Protein AF-A0A0D0NAN2-F1 (afdb_monomer_lite)

Sequence (217 aa):
MSNTPVKPESLSEYLAHLPMTDEQRAELAGCKSFSELHERLSSSTFDAPEEAAQASVGRRLTLSTAEELADAEMLGLDASGRVCLKATPPIRRTKVVPEPWRTNILVRGWRRLTGRTNPPKPPKDERVLPHARWRTVGSIRRYILLILMLGQTIVAGWYMKGIMPYQGWSLVDLDEVLHQPLSQTATQVLPYALQTSILILFGILFCWVSAGFWTAL

pLDDT: mean 80.72, std 9.26, range [39.56, 92.88]

Foldseek 3Di:
DDCPDDDDPDPLSVLVPQPADPVVSVVLVPDPDQQRSLCVLLVHHDPDSVVSVQSNVQSSCCRPCVVVCVVVVQWDADPVRDTDGPPDDDDDDDDPDDDPDDPDPVVVVVCVVVVVDDPDDPPDDPPDDDDDPVVVVVVVVVVVLLCVLLVVLVVVLVVVLVPDPDRDPPPVDPVVLVVDDPVVNCVVCVVVVVVVVVSVVSSVVSSVVSVVVVVVD

Structure (mmCIF, N/CA/C/O backbone):
data_AF-A0A0D0NAN2-F1
#
_entry.id   AF-A0A0D0NAN2-F1
#
loop_
_atom_site.group_PDB
_atom_site.id
_atom_site.type_symbol
_atom_site.label_atom_id
_atom_site.label_alt_id
_atom_site.label_comp_id
_atom_site.label_asym_id
_atom_site.label_entity_id
_atom_site.label_seq_id
_atom_site.pdbx_PDB_ins_code
_atom_site.Cartn_x
_atom_site.Cartn_y
_atom_site.Cartn_z
_atom_site.occupancy
_atom_site.B_iso_or_equiv
_atom_site.auth_seq_id
_atom_site.auth_comp_id
_atom_site.auth_asym_id
_atom_site.auth_atom_id
_atom_site.pdbx_PDB_model_num
ATOM 1 N N . MET A 1 1 ? -36.332 -8.987 11.495 1.00 39.56 1 MET A N 1
ATOM 2 C CA . MET A 1 1 ? -37.377 -8.667 12.486 1.00 39.56 1 MET A CA 1
ATOM 3 C C . MET A 1 1 ? -36.657 -8.160 13.722 1.00 39.56 1 MET A C 1
ATOM 5 O O . MET A 1 1 ? -35.931 -8.935 14.330 1.00 39.56 1 MET A O 1
ATOM 9 N N . SER A 1 2 ? -36.724 -6.859 14.010 1.00 42.09 2 SER A N 1
ATOM 10 C CA . SER A 1 2 ? -36.146 -6.309 15.241 1.00 42.09 2 SER A CA 1
ATOM 11 C C . SER A 1 2 ? -37.056 -6.695 16.401 1.00 42.09 2 SER A C 1
ATOM 13 O O . SER A 1 2 ? -38.116 -6.102 16.565 1.00 42.09 2 SER A O 1
ATOM 15 N N . ASN A 1 3 ? -36.666 -7.711 17.171 1.00 50.22 3 ASN A N 1
ATOM 16 C CA . ASN A 1 3 ? -37.242 -7.962 18.489 1.00 50.22 3 ASN A CA 1
ATOM 17 C C . ASN A 1 3 ? -36.726 -6.869 19.424 1.00 50.22 3 ASN A C 1
ATOM 19 O O . ASN A 1 3 ? -35.717 -7.052 20.101 1.00 50.22 3 ASN A O 1
ATOM 23 N N . THR A 1 4 ? -37.370 -5.706 19.418 1.00 55.97 4 THR A N 1
ATOM 24 C CA . THR A 1 4 ? -37.185 -4.753 20.508 1.00 55.97 4 THR A CA 1
ATOM 25 C C . THR A 1 4 ? -37.904 -5.351 21.716 1.00 55.97 4 THR A C 1
ATOM 27 O O . THR A 1 4 ? -39.119 -5.541 21.632 1.00 55.97 4 THR A O 1
ATOM 30 N N . PRO A 1 5 ? -37.204 -5.720 22.801 1.00 62.59 5 PRO A N 1
ATOM 31 C CA . PRO A 1 5 ? -37.879 -6.211 23.993 1.00 62.59 5 PRO A CA 1
ATOM 32 C C . PRO A 1 5 ? -38.831 -5.128 24.514 1.00 62.59 5 PRO A C 1
ATOM 34 O O . PRO A 1 5 ? -38.491 -3.941 24.510 1.00 62.59 5 PRO A O 1
ATOM 37 N N . VAL A 1 6 ? -40.034 -5.540 24.919 1.00 72.38 6 VAL A N 1
ATOM 38 C CA . VAL A 1 6 ? -41.035 -4.651 25.521 1.00 72.38 6 VAL A CA 1
ATOM 39 C C . VAL A 1 6 ? -40.420 -4.038 26.778 1.00 72.38 6 VAL A C 1
ATOM 41 O O . VAL A 1 6 ? -39.877 -4.750 27.623 1.00 72.38 6 VAL A O 1
ATOM 44 N N . LYS A 1 7 ? -40.438 -2.706 26.871 1.00 73.38 7 LYS A N 1
ATOM 45 C CA . LYS A 1 7 ? -39.969 -2.004 28.065 1.00 73.38 7 LYS A CA 1
ATOM 46 C C . LYS A 1 7 ? -41.001 -2.248 29.174 1.00 73.38 7 LYS A C 1
ATOM 48 O O . LYS A 1 7 ? -42.165 -1.952 28.926 1.00 73.38 7 LYS A O 1
ATOM 53 N N . PRO A 1 8 ? -40.605 -2.744 30.357 1.00 74.00 8 PRO A N 1
ATOM 54 C CA . PRO A 1 8 ? -41.545 -2.955 31.451 1.00 74.00 8 PRO A CA 1
ATOM 55 C C . PRO A 1 8 ? -42.158 -1.613 31.855 1.00 74.00 8 PRO A C 1
ATOM 57 O O . PRO A 1 8 ? -41.434 -0.635 32.076 1.00 74.00 8 PRO A O 1
ATOM 60 N N . GLU A 1 9 ? -43.486 -1.561 31.925 1.00 76.81 9 GLU A N 1
ATOM 61 C CA . GLU A 1 9 ? -44.220 -0.341 32.277 1.00 76.81 9 GLU A CA 1
ATOM 62 C C . GLU A 1 9 ? -44.312 -0.164 33.799 1.00 76.81 9 GLU A C 1
ATOM 64 O O . GLU A 1 9 ? -44.477 0.955 34.288 1.00 76.81 9 GLU A O 1
ATOM 69 N N . SER A 1 10 ? -44.139 -1.251 34.563 1.00 87.62 10 SER A N 1
ATOM 70 C CA . SER A 1 10 ? -44.257 -1.265 36.025 1.00 87.62 10 SER A CA 1
ATOM 71 C C . SER A 1 10 ? -43.091 -1.966 36.739 1.00 87.62 10 SER A C 1
ATOM 73 O O . SER A 1 10 ? -42.398 -2.819 36.180 1.00 87.62 10 SER A O 1
ATOM 75 N N . LEU A 1 11 ? -42.874 -1.612 38.014 1.00 88.44 11 LEU A N 1
ATOM 76 C CA . LEU A 1 11 ? -41.844 -2.229 38.865 1.00 88.44 11 LEU A CA 1
ATOM 77 C C . LEU A 1 11 ? -42.123 -3.712 39.137 1.00 88.44 11 LEU A C 1
ATOM 79 O O . LEU A 1 11 ? -41.196 -4.518 39.164 1.00 88.44 11 LEU A O 1
ATOM 83 N N . SER A 1 12 ? -43.394 -4.077 39.315 1.00 86.94 12 SER A N 1
ATOM 84 C CA . SER A 1 12 ? -43.818 -5.460 39.548 1.00 86.94 12 SER A CA 1
ATOM 85 C C . SER A 1 12 ? -43.541 -6.347 38.337 1.00 86.94 12 SER A C 1
ATOM 87 O O . SER A 1 12 ? -43.024 -7.450 38.496 1.00 86.94 12 SER A O 1
ATOM 89 N N . GLU A 1 13 ? -43.822 -5.851 37.131 1.00 89.56 13 GLU A N 1
ATOM 90 C CA . GLU A 1 13 ? -43.500 -6.536 35.878 1.00 89.56 13 GLU A CA 1
ATOM 91 C C . GLU A 1 13 ? -41.988 -6.734 35.728 1.00 89.56 13 GLU A C 1
ATOM 93 O O . GLU A 1 13 ? -41.524 -7.839 35.454 1.00 89.56 13 GLU A O 1
ATOM 98 N N . TYR A 1 14 ? -41.194 -5.695 36.002 1.00 89.50 14 TYR A N 1
ATOM 99 C CA . TYR A 1 14 ? -39.737 -5.803 35.971 1.00 89.50 14 TYR A CA 1
ATOM 100 C C . TYR A 1 14 ? -39.202 -6.853 36.962 1.00 89.50 14 TYR A C 1
ATOM 102 O O . TYR A 1 14 ? -38.374 -7.685 36.590 1.00 89.50 14 TYR A O 1
ATOM 110 N N . LEU A 1 15 ? -39.705 -6.867 38.202 1.00 89.06 15 LEU A N 1
ATOM 111 C CA . LEU A 1 15 ? -39.340 -7.852 39.229 1.00 89.06 15 LEU A CA 1
ATOM 112 C C . LEU A 1 15 ? -39.766 -9.285 38.880 1.00 89.06 15 LEU A C 1
ATOM 114 O O . LEU A 1 15 ? -39.099 -10.235 39.299 1.00 89.06 15 LEU A O 1
ATOM 118 N N . ALA A 1 16 ? -40.846 -9.458 38.115 1.00 87.75 16 ALA A N 1
ATOM 119 C CA . ALA A 1 16 ? -41.290 -10.768 37.645 1.00 87.75 16 ALA A CA 1
ATOM 120 C C . ALA A 1 16 ? -40.319 -11.379 36.619 1.00 87.75 16 ALA A C 1
ATOM 122 O O . ALA A 1 16 ? -40.171 -12.598 36.564 1.00 87.75 16 ALA A O 1
ATOM 123 N N . HIS A 1 17 ? -39.619 -10.546 35.843 1.00 86.88 17 HIS A N 1
ATOM 124 C CA . HIS A 1 17 ? -38.623 -11.002 34.870 1.00 86.88 17 HIS A CA 1
ATOM 125 C C . HIS A 1 17 ? -37.268 -11.368 35.483 1.00 86.88 17 HIS A C 1
ATOM 127 O O . HIS A 1 17 ? -36.450 -12.007 34.820 1.00 86.88 17 HIS A O 1
ATOM 133 N N . LEU A 1 18 ? -37.003 -10.965 36.727 1.00 86.88 18 LEU A N 1
ATOM 134 C CA . LEU A 1 18 ? -35.751 -11.280 37.399 1.00 86.88 18 LEU A CA 1
ATOM 135 C C . LEU A 1 18 ? -35.811 -12.673 38.052 1.00 86.88 18 LEU A C 1
ATOM 137 O O . LEU A 1 18 ? -36.716 -12.945 38.850 1.00 86.88 18 LEU A O 1
ATOM 141 N N . PRO A 1 19 ? -34.825 -13.545 37.773 1.00 85.25 19 PRO A N 1
ATOM 142 C CA . PRO A 1 19 ? -34.746 -14.874 38.363 1.00 85.25 19 PRO A CA 1
ATOM 143 C C . PRO A 1 19 ? -34.208 -14.770 39.798 1.00 85.25 19 PRO A C 1
ATOM 145 O O . PRO A 1 19 ? -33.015 -14.918 40.041 1.00 85.25 19 PRO A O 1
ATOM 148 N N . MET A 1 20 ? -35.091 -14.447 40.741 1.00 85.31 20 MET A N 1
ATOM 149 C CA . MET A 1 20 ? -34.800 -14.316 42.172 1.00 85.31 20 MET A CA 1
ATOM 150 C C . MET A 1 20 ? -35.831 -15.078 43.012 1.00 85.31 20 MET A C 1
ATOM 152 O O . MET A 1 20 ? -36.935 -15.363 42.542 1.00 85.31 20 MET A O 1
ATOM 156 N N . THR A 1 21 ? -35.474 -15.398 44.256 1.00 87.44 21 THR A N 1
ATOM 157 C CA . THR A 1 21 ? -36.379 -16.046 45.219 1.00 87.44 21 THR A CA 1
ATOM 158 C C . THR A 1 21 ? -37.552 -15.134 45.582 1.00 87.44 21 THR A C 1
ATOM 160 O O . THR A 1 21 ? -37.400 -13.910 45.591 1.00 87.44 21 THR A O 1
ATOM 163 N N . ASP A 1 22 ? -38.693 -15.716 45.951 1.00 86.31 22 ASP A N 1
ATOM 164 C CA . ASP A 1 22 ? -39.904 -14.956 46.294 1.00 86.31 22 ASP A CA 1
ATOM 165 C C . ASP A 1 22 ? -39.703 -14.000 47.482 1.00 86.31 22 ASP A C 1
ATOM 167 O O . ASP A 1 22 ? -40.256 -12.902 47.481 1.00 86.31 22 ASP A O 1
ATOM 171 N N . GLU A 1 23 ? -38.847 -14.362 48.442 1.00 86.44 23 GLU A N 1
ATOM 172 C CA . GLU A 1 23 ? -38.482 -13.520 49.592 1.00 86.44 23 GLU A CA 1
ATOM 173 C C . GLU A 1 23 ? -37.770 -12.232 49.152 1.00 86.44 23 GLU A C 1
ATOM 175 O O . GLU A 1 23 ? -38.236 -11.129 49.432 1.00 86.44 23 GLU A O 1
ATOM 180 N N . GLN A 1 24 ? -36.698 -12.361 48.363 1.00 86.31 24 GLN A N 1
ATOM 181 C CA . GLN A 1 24 ? -35.978 -11.220 47.780 1.00 86.31 24 GLN A CA 1
ATOM 182 C C . GLN A 1 24 ? -36.889 -10.347 46.910 1.00 86.31 24 GLN A C 1
ATOM 184 O O . GLN A 1 24 ? -36.770 -9.120 46.898 1.00 86.31 24 GLN A O 1
ATOM 189 N N . ARG A 1 25 ? -37.829 -10.968 46.185 1.00 89.31 25 ARG A N 1
ATOM 190 C CA . ARG A 1 25 ? -38.804 -10.229 45.381 1.00 89.31 25 ARG A CA 1
ATOM 191 C C . ARG A 1 25 ? -39.746 -9.412 46.265 1.00 89.31 25 ARG A C 1
ATOM 193 O O . ARG A 1 25 ? -40.028 -8.265 45.928 1.00 89.31 25 ARG A O 1
ATOM 200 N N . ALA A 1 26 ? -40.203 -9.965 47.388 1.00 87.44 26 ALA A N 1
ATOM 201 C CA . ALA A 1 26 ? -41.059 -9.264 48.342 1.00 87.44 26 ALA A CA 1
ATOM 202 C C . ALA A 1 26 ? -40.342 -8.073 49.002 1.00 87.44 26 ALA A C 1
ATOM 204 O O . ALA A 1 26 ? -40.939 -7.008 49.151 1.00 87.44 26 ALA A O 1
ATOM 205 N N . GLU A 1 27 ? -39.052 -8.209 49.324 1.00 87.44 27 GLU A N 1
ATOM 206 C CA . GLU A 1 27 ? -38.238 -7.110 49.866 1.00 87.44 27 GLU A CA 1
ATOM 207 C C . GLU A 1 27 ? -38.097 -5.938 48.883 1.00 87.44 27 GLU A C 1
ATOM 209 O O . GLU A 1 27 ? -38.177 -4.768 49.273 1.00 87.44 27 GLU A O 1
ATOM 214 N N . LEU A 1 28 ? -37.905 -6.244 47.596 1.00 88.25 28 LEU A N 1
ATOM 215 C CA . LEU A 1 28 ? -37.748 -5.247 46.533 1.00 88.25 28 LEU A CA 1
ATOM 216 C C . LEU A 1 28 ? -39.086 -4.686 46.030 1.00 88.25 28 LEU A C 1
ATOM 218 O O . LEU A 1 28 ? -39.113 -3.594 45.463 1.00 88.25 28 LEU A O 1
ATOM 222 N N . ALA A 1 29 ? -40.203 -5.378 46.270 1.00 86.88 29 ALA A N 1
ATOM 223 C CA . ALA A 1 29 ? -41.541 -4.907 45.906 1.00 86.88 29 ALA A CA 1
ATOM 224 C C . ALA A 1 29 ? -41.957 -3.628 46.659 1.00 86.88 29 ALA A C 1
ATOM 226 O O . ALA A 1 29 ? -42.850 -2.915 46.208 1.00 86.88 29 ALA A O 1
ATOM 227 N N . GLY A 1 30 ? -41.303 -3.318 47.785 1.00 85.50 30 GLY A N 1
ATOM 228 C CA . GLY A 1 30 ? -41.528 -2.088 48.549 1.00 85.50 30 GLY A CA 1
ATOM 229 C C . GLY A 1 30 ? -40.880 -0.825 47.963 1.00 85.50 30 GLY A C 1
ATOM 230 O O . GLY A 1 30 ? -41.127 0.265 48.481 1.00 85.50 30 GLY A O 1
ATOM 231 N N . CYS A 1 31 ? -40.049 -0.943 46.922 1.00 88.12 31 CYS A N 1
ATOM 232 C CA . CYS A 1 31 ? -39.404 0.205 46.280 1.00 88.12 31 CYS A CA 1
ATOM 233 C C . CYS A 1 31 ? -40.416 1.043 45.485 1.00 88.12 31 CYS A C 1
ATOM 235 O O . CYS A 1 31 ? -41.283 0.508 44.795 1.00 88.12 31 CYS A O 1
ATOM 237 N N . LYS A 1 32 ? -40.292 2.374 45.553 1.00 87.19 32 LYS A N 1
ATOM 238 C CA . LYS A 1 32 ? -41.234 3.309 44.904 1.00 87.19 32 LYS A CA 1
ATOM 239 C C . LYS A 1 32 ? -40.792 3.735 43.505 1.00 87.19 32 LYS A C 1
ATOM 241 O O . LYS A 1 32 ? -41.615 4.206 42.722 1.00 87.19 32 LYS A O 1
ATOM 246 N N . SER A 1 33 ? -39.506 3.590 43.189 1.00 89.69 33 SER A N 1
ATOM 247 C CA . SER A 1 33 ? -38.919 3.969 41.903 1.00 89.69 33 SER A CA 1
ATOM 248 C C . SER A 1 33 ? -37.918 2.928 41.395 1.00 89.69 33 SER A C 1
ATOM 250 O O . SER A 1 33 ? -37.374 2.126 42.156 1.00 89.69 33 SER A O 1
ATOM 252 N N . PHE A 1 34 ? -37.636 2.970 40.087 1.00 89.44 34 PHE A N 1
ATOM 253 C CA . PHE A 1 34 ? -36.595 2.135 39.478 1.00 89.44 34 PHE A CA 1
ATOM 254 C C . PHE A 1 34 ? -35.199 2.469 40.014 1.00 89.44 34 PHE A C 1
ATOM 256 O O . PHE A 1 34 ? -34.390 1.561 40.174 1.00 89.44 34 PHE A O 1
ATOM 263 N N . SER A 1 35 ? -34.920 3.741 40.320 1.00 90.69 35 SER A N 1
ATOM 264 C CA . SER A 1 35 ? -33.641 4.141 40.915 1.00 90.69 35 SER A CA 1
ATOM 265 C C . SER A 1 35 ? -33.432 3.462 42.267 1.00 90.69 35 SER A C 1
ATOM 267 O O . SER A 1 35 ? -32.429 2.781 42.434 1.00 90.69 35 SER A O 1
ATOM 269 N N . GLU A 1 36 ? -34.419 3.528 43.167 1.00 91.75 36 GLU A N 1
ATOM 270 C CA . GLU A 1 36 ? -34.345 2.914 44.499 1.00 91.75 36 GLU A CA 1
ATOM 271 C C . GLU A 1 36 ? -34.155 1.392 44.404 1.00 91.75 36 GLU A C 1
ATOM 273 O O . GLU A 1 36 ? -33.332 0.809 45.109 1.00 91.75 36 GLU A O 1
ATOM 278 N N . LEU A 1 37 ? -34.880 0.739 43.489 1.00 92.38 37 LEU A N 1
ATOM 279 C CA . LEU A 1 37 ? -34.736 -0.695 43.243 1.00 92.38 37 LEU A CA 1
ATOM 280 C C . LEU A 1 37 ? -33.306 -1.044 42.815 1.00 92.38 37 LEU A C 1
ATOM 282 O O . LEU A 1 37 ? -32.713 -2.003 43.316 1.00 92.38 37 LEU A O 1
ATOM 286 N N . HIS A 1 38 ? -32.748 -0.281 41.876 1.00 92.88 38 HIS A N 1
ATOM 287 C CA . HIS A 1 38 ? -31.406 -0.525 41.368 1.00 92.88 38 HIS A CA 1
ATOM 288 C C . HIS A 1 38 ? -30.324 -0.223 42.408 1.00 92.88 38 HIS A C 1
ATOM 290 O O . HIS A 1 38 ? -29.382 -1.004 42.513 1.00 92.88 38 HIS A O 1
ATOM 296 N N . GLU A 1 39 ? -30.498 0.820 43.219 1.00 92.62 39 GLU A N 1
ATOM 297 C CA . GLU A 1 39 ? -2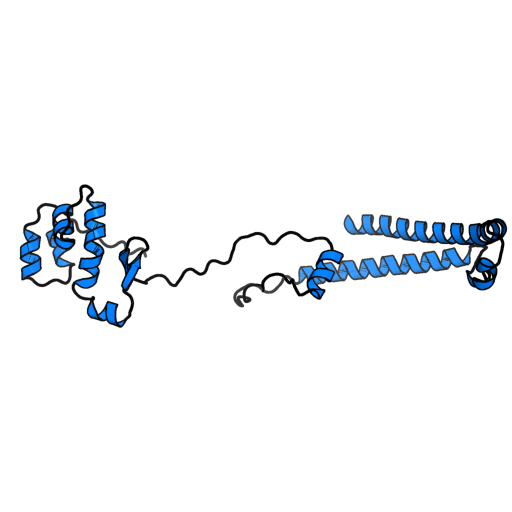9.613 1.144 44.341 1.00 92.62 39 GLU A CA 1
ATOM 298 C C . GLU A 1 39 ? -29.575 0.026 45.382 1.00 92.62 39 GLU A C 1
ATOM 300 O O . GLU A 1 39 ? -28.494 -0.361 45.836 1.00 92.62 39 GLU A O 1
ATOM 305 N N . ARG A 1 40 ? -30.736 -0.560 45.715 1.00 91.38 40 ARG A N 1
ATOM 306 C CA . ARG A 1 40 ? -30.799 -1.725 46.609 1.00 91.38 40 ARG A CA 1
ATOM 307 C C . ARG A 1 40 ? -30.112 -2.944 46.013 1.00 91.38 40 ARG A C 1
ATOM 309 O O . ARG A 1 40 ? -29.366 -3.621 46.717 1.00 91.38 40 ARG A O 1
ATOM 316 N N . LEU A 1 41 ? -30.295 -3.199 44.717 1.00 90.25 41 LEU A N 1
ATOM 317 C CA . LEU A 1 41 ? -29.598 -4.289 44.029 1.00 90.25 41 LEU A CA 1
ATOM 318 C C . LEU A 1 41 ? -28.076 -4.088 43.984 1.00 90.25 41 LEU A C 1
ATOM 320 O O . LEU A 1 41 ? -27.343 -5.070 44.078 1.00 90.25 41 LEU A O 1
ATOM 324 N N . SER A 1 42 ? -27.588 -2.853 43.835 1.00 89.12 42 SER A N 1
ATOM 325 C CA . SER A 1 42 ? -26.151 -2.544 43.868 1.00 89.12 42 SER A CA 1
ATOM 326 C C . SER A 1 42 ? -25.591 -2.323 45.273 1.00 89.12 42 SER A C 1
ATOM 328 O O . SER A 1 42 ? -24.378 -2.208 45.414 1.00 89.12 42 SER A O 1
ATOM 330 N N . SER A 1 43 ? -26.444 -2.245 46.302 1.00 88.06 43 SER A N 1
ATOM 331 C CA . SER A 1 43 ? -26.062 -1.841 47.666 1.00 88.06 43 SER A CA 1
ATOM 332 C C . SER A 1 43 ? -25.281 -0.515 47.690 1.00 88.06 43 SER A C 1
ATOM 334 O O . SER A 1 43 ? -24.308 -0.358 48.422 1.00 88.06 43 SER A O 1
ATOM 336 N N . SER A 1 44 ? -25.652 0.423 46.818 1.00 87.38 44 SER A N 1
ATOM 337 C CA . SER A 1 44 ? -24.965 1.705 46.603 1.00 87.38 44 SER A CA 1
ATOM 338 C C . SER A 1 44 ? -25.969 2.737 46.107 1.00 87.38 44 SER A C 1
ATOM 340 O O . SER A 1 44 ? -26.855 2.385 45.334 1.00 87.38 44 SER A O 1
ATOM 342 N N . THR A 1 45 ? -25.830 3.983 46.551 1.00 89.69 45 THR A N 1
ATOM 343 C CA . THR A 1 45 ? -26.713 5.106 46.198 1.00 89.69 45 THR A CA 1
ATOM 344 C C . THR A 1 45 ? -26.087 5.975 45.114 1.00 89.69 45 THR A C 1
ATOM 346 O O . THR A 1 45 ? -24.875 6.198 45.147 1.00 89.69 45 THR A O 1
ATOM 349 N N . PHE A 1 46 ? -26.896 6.495 44.192 1.00 89.75 46 PHE A N 1
ATOM 350 C CA . PHE A 1 46 ? -26.442 7.303 43.060 1.00 89.75 46 PHE A CA 1
ATOM 351 C C . PHE A 1 46 ? -27.412 8.453 42.781 1.00 89.75 46 PHE A C 1
ATOM 353 O O . PHE A 1 46 ? -28.626 8.272 42.783 1.00 89.75 46 PHE A O 1
ATOM 360 N N . ASP A 1 47 ? -26.880 9.629 42.447 1.00 87.19 47 ASP A N 1
ATOM 361 C CA . ASP A 1 47 ? -27.713 10.790 42.106 1.00 87.19 47 ASP A CA 1
ATOM 362 C C . ASP A 1 47 ? -28.422 10.615 40.750 1.00 87.19 47 ASP A C 1
ATOM 364 O O . ASP A 1 47 ? -29.516 11.141 40.528 1.00 87.19 47 ASP A O 1
ATOM 368 N N . ALA A 1 48 ? -27.810 9.860 39.830 1.00 90.00 48 ALA A N 1
ATOM 369 C CA . ALA A 1 48 ? -28.333 9.618 38.492 1.00 90.00 48 ALA A CA 1
ATOM 370 C C . ALA A 1 48 ? -28.976 8.219 38.364 1.00 90.00 48 ALA A C 1
ATOM 372 O O . ALA A 1 48 ? -28.344 7.206 38.680 1.00 90.00 48 ALA A O 1
ATOM 373 N N . PRO A 1 49 ? -30.197 8.110 37.798 1.00 88.31 49 PRO A N 1
ATOM 374 C CA . PRO A 1 49 ? -30.890 6.826 37.658 1.00 88.31 49 PRO A CA 1
ATOM 375 C C . PRO A 1 49 ? -30.176 5.849 36.710 1.00 88.31 49 PRO A C 1
ATOM 377 O O . PRO A 1 49 ? -30.271 4.635 36.892 1.00 88.31 49 PRO A O 1
ATOM 380 N N . GLU A 1 50 ? -29.449 6.355 35.708 1.00 88.94 50 GLU A N 1
ATOM 381 C CA . GLU A 1 50 ? -28.675 5.519 34.779 1.00 88.94 50 GLU A CA 1
ATOM 382 C C . GLU A 1 50 ? -27.482 4.847 35.468 1.00 88.94 50 GLU A C 1
ATOM 384 O O . GLU A 1 50 ? -27.182 3.682 35.198 1.00 88.94 50 GLU A O 1
ATOM 389 N N . GLU A 1 51 ? -26.835 5.547 36.400 1.00 88.94 51 GLU A N 1
ATOM 390 C CA . GLU A 1 51 ? -25.705 5.018 37.164 1.00 88.94 51 GLU A CA 1
ATOM 391 C C . GLU A 1 51 ? -26.159 3.920 38.127 1.00 88.94 51 GLU A C 1
ATOM 393 O O . GLU A 1 51 ? -25.548 2.850 38.147 1.00 88.94 51 GLU A O 1
ATOM 398 N N . ALA A 1 52 ? -27.286 4.121 38.823 1.00 89.38 52 ALA A N 1
ATOM 399 C CA . ALA A 1 52 ? -27.908 3.085 39.648 1.00 89.38 52 ALA A CA 1
ATOM 400 C C . ALA A 1 52 ? -28.234 1.832 38.817 1.00 89.38 52 ALA A C 1
ATOM 402 O O . ALA A 1 52 ? -27.863 0.705 39.172 1.00 89.38 52 ALA A O 1
ATOM 403 N N . ALA A 1 53 ? -28.874 2.014 37.655 1.00 89.94 53 ALA A N 1
ATOM 404 C CA . ALA A 1 53 ? -29.197 0.911 36.756 1.00 89.94 53 ALA A CA 1
ATOM 405 C C . ALA A 1 53 ? -27.936 0.156 36.301 1.00 89.94 53 ALA A C 1
ATOM 407 O O . ALA A 1 53 ? -27.922 -1.082 36.328 1.00 89.94 53 ALA A O 1
ATOM 408 N N . GLN A 1 54 ? -26.867 0.872 35.945 1.00 88.62 54 GLN A N 1
ATOM 409 C CA . GLN A 1 54 ? -25.598 0.282 35.526 1.00 88.62 54 GLN A CA 1
ATOM 410 C C . GLN A 1 54 ? -24.881 -0.446 36.674 1.00 88.62 54 GLN A C 1
ATOM 412 O O . GLN A 1 54 ? -24.375 -1.550 36.472 1.00 88.62 54 GLN A O 1
ATOM 417 N N . ALA A 1 55 ? -24.872 0.115 37.883 1.00 88.81 55 ALA A N 1
ATOM 418 C CA . ALA A 1 55 ? -24.255 -0.499 39.058 1.00 88.81 55 ALA A CA 1
ATOM 419 C C . ALA A 1 55 ? -24.929 -1.829 39.430 1.00 88.81 55 ALA A C 1
ATOM 421 O O . ALA A 1 55 ? -24.261 -2.804 39.779 1.00 88.81 55 ALA A O 1
ATOM 422 N N . SER A 1 56 ? -26.251 -1.919 39.262 1.00 90.88 56 SER A N 1
ATOM 423 C CA . SER A 1 56 ? -27.003 -3.151 39.527 1.00 90.88 56 SER A CA 1
ATOM 424 C C . SER A 1 56 ? -26.753 -4.281 38.510 1.00 90.88 56 SER A C 1
ATOM 426 O O . SER A 1 56 ? -27.176 -5.413 38.746 1.00 90.88 56 SER A O 1
ATOM 428 N N . VAL A 1 57 ? -26.095 -4.021 37.366 1.00 89.19 57 VAL A N 1
ATOM 429 C CA . VAL A 1 57 ? -25.858 -5.026 36.303 1.00 89.19 57 VAL A CA 1
ATOM 430 C C . VAL A 1 57 ? -25.095 -6.237 36.833 1.00 89.19 57 VAL A C 1
ATOM 432 O O . VAL A 1 57 ? -25.504 -7.365 36.571 1.00 89.19 57 VAL A O 1
ATOM 435 N N . GLY A 1 58 ? -24.038 -6.026 37.623 1.00 87.50 58 GLY A N 1
ATOM 436 C CA . GLY A 1 58 ? -23.242 -7.128 38.173 1.00 87.50 58 GLY A CA 1
ATOM 437 C C . GLY A 1 58 ? -24.072 -8.060 39.061 1.00 87.50 58 GLY A C 1
ATOM 438 O O . GLY A 1 58 ? -24.005 -9.281 38.916 1.00 87.50 58 GLY A O 1
ATOM 439 N N . ARG A 1 59 ? -24.933 -7.494 39.920 1.00 87.75 59 ARG A N 1
ATOM 440 C CA . ARG A 1 59 ? -25.845 -8.290 40.750 1.00 87.75 59 ARG A CA 1
ATOM 441 C C . ARG A 1 59 ? -26.849 -9.047 39.888 1.00 87.75 59 ARG A C 1
ATOM 443 O O . ARG A 1 59 ? -27.038 -10.236 40.088 1.00 87.75 59 ARG A O 1
ATOM 450 N N . ARG A 1 60 ? -27.438 -8.398 38.881 1.00 88.06 60 ARG A N 1
ATOM 451 C CA . ARG A 1 60 ? -28.418 -9.032 37.982 1.00 88.06 60 ARG A CA 1
ATOM 452 C C . ARG A 1 60 ? -27.835 -10.190 37.174 1.00 88.06 60 ARG A C 1
ATOM 454 O O . ARG A 1 60 ? -28.498 -11.210 37.036 1.00 88.06 60 ARG A O 1
ATOM 461 N N . LEU A 1 61 ? -26.596 -10.061 36.700 1.00 83.75 61 LEU A N 1
ATOM 462 C CA . LEU A 1 61 ? -25.884 -11.137 36.000 1.00 83.75 61 LEU A CA 1
ATOM 463 C C . LEU A 1 61 ? -25.594 -12.342 36.906 1.00 83.75 61 LEU A C 1
ATOM 465 O O . LEU A 1 61 ? -25.464 -13.457 36.414 1.00 83.75 61 LEU A O 1
ATOM 469 N N . THR A 1 62 ? -25.509 -12.125 38.221 1.00 82.12 62 THR A N 1
ATOM 470 C CA . THR A 1 62 ? -25.149 -13.157 39.202 1.00 82.12 62 THR A CA 1
ATOM 471 C C . THR A 1 62 ? -26.343 -13.785 39.932 1.00 82.12 62 THR A C 1
ATOM 473 O O . THR A 1 62 ? -26.149 -14.715 40.704 1.00 82.12 62 THR A O 1
ATOM 476 N N . LEU A 1 63 ? -27.582 -13.329 39.704 1.00 81.19 63 LEU A N 1
ATOM 477 C CA . LEU A 1 63 ? -28.755 -13.823 40.447 1.00 81.19 63 LEU A CA 1
ATOM 478 C C . LEU A 1 63 ? -29.110 -15.298 40.184 1.00 81.19 63 LEU A C 1
ATOM 480 O O . LEU A 1 63 ? -29.608 -15.957 41.087 1.00 81.19 63 LEU A O 1
ATOM 484 N N . SER A 1 64 ? -28.867 -15.819 38.979 1.00 69.69 64 SER A N 1
ATOM 485 C CA . SER A 1 64 ? -29.172 -17.225 38.643 1.00 69.69 64 SER A CA 1
ATOM 486 C C . SER A 1 64 ? -28.091 -17.882 37.797 1.00 69.69 64 SER A C 1
ATOM 488 O O . SER A 1 64 ? -27.724 -19.023 38.031 1.00 69.69 64 SER A O 1
ATOM 490 N N . THR A 1 65 ? -27.527 -17.136 36.852 1.00 69.75 65 THR A N 1
ATOM 491 C CA . THR A 1 65 ? -26.547 -17.649 35.891 1.00 69.75 65 THR A CA 1
ATOM 492 C C . THR A 1 65 ? -25.105 -17.509 36.395 1.00 69.75 65 THR A C 1
ATOM 494 O O . THR A 1 65 ? -24.176 -17.683 35.617 1.00 69.75 65 THR A O 1
ATOM 497 N N . ALA A 1 66 ? -24.882 -17.165 37.674 1.00 70.94 66 ALA A N 1
ATOM 498 C CA . ALA A 1 66 ? -23.535 -16.925 38.207 1.00 70.94 66 ALA A CA 1
ATOM 499 C C . ALA A 1 66 ? -22.609 -18.131 38.037 1.00 70.94 66 ALA A C 1
ATOM 501 O O . ALA A 1 66 ? -21.472 -17.953 37.614 1.00 70.94 66 ALA A O 1
ATOM 502 N N . GLU A 1 67 ? -23.101 -19.325 38.365 1.00 72.88 67 GLU A N 1
ATOM 503 C CA . GLU A 1 67 ? -22.325 -20.567 38.322 1.00 72.88 67 GLU A CA 1
ATOM 504 C C . GLU A 1 67 ? -22.026 -20.966 36.870 1.00 72.88 67 GLU A C 1
ATOM 506 O O . GLU A 1 67 ? -20.865 -21.084 36.494 1.00 72.88 67 GLU A O 1
ATOM 511 N N . GLU A 1 68 ? -23.042 -20.986 36.003 1.00 80.25 68 GLU A N 1
ATOM 512 C CA . GLU A 1 68 ? -22.880 -21.284 34.572 1.00 80.25 68 GLU A CA 1
ATOM 513 C C . GLU A 1 68 ? -21.968 -20.276 33.842 1.00 80.25 68 GLU A C 1
ATOM 515 O O . GLU A 1 68 ? -21.151 -20.649 32.999 1.00 80.25 68 GLU A O 1
ATOM 520 N N . LEU A 1 69 ? -22.084 -18.979 34.155 1.00 78.56 69 LEU A N 1
ATOM 521 C CA . LEU A 1 69 ? -21.255 -17.929 33.555 1.00 78.56 69 LEU A CA 1
ATOM 522 C C . LEU A 1 69 ? -19.817 -17.943 34.085 1.00 78.56 69 LEU A C 1
ATOM 524 O O . LEU A 1 69 ? -18.905 -17.536 33.355 1.00 78.56 69 LEU A O 1
ATOM 528 N N . ALA A 1 70 ? -19.616 -18.355 35.340 1.00 76.62 70 ALA A N 1
ATOM 529 C CA . ALA A 1 70 ? -18.295 -18.535 35.928 1.00 76.62 70 ALA A CA 1
ATOM 530 C C . ALA A 1 70 ? -17.593 -19.755 35.320 1.00 76.62 70 ALA A C 1
ATOM 532 O O . ALA A 1 70 ? -16.457 -19.618 34.866 1.00 76.62 70 ALA A O 1
ATOM 533 N N . ASP A 1 71 ? -18.292 -20.888 35.210 1.00 81.69 71 ASP A N 1
ATOM 534 C CA . ASP A 1 71 ? -17.793 -22.119 34.587 1.00 81.69 71 ASP A CA 1
ATOM 535 C C . ASP A 1 71 ? -17.426 -21.911 33.112 1.00 81.69 71 ASP A C 1
ATOM 537 O O . ASP A 1 71 ? -16.428 -22.441 32.622 1.00 81.69 71 ASP A O 1
ATOM 541 N N . ALA A 1 72 ? -18.196 -21.087 32.397 1.00 81.69 72 ALA A N 1
ATOM 542 C CA . ALA A 1 72 ? -17.930 -20.735 31.005 1.00 81.69 72 ALA A CA 1
ATOM 543 C C . ALA A 1 72 ? -16.888 -19.606 30.827 1.00 81.69 72 ALA A C 1
ATOM 545 O O . ALA A 1 72 ? -16.685 -19.134 29.705 1.00 81.69 72 ALA A O 1
ATOM 546 N N . GLU A 1 73 ? -16.265 -19.117 31.909 1.00 82.19 73 GLU A N 1
ATOM 547 C CA . GLU A 1 73 ? -15.369 -17.947 31.937 1.00 82.19 73 GLU A CA 1
ATOM 548 C C . GLU A 1 73 ? -15.929 -16.710 31.202 1.00 82.19 73 GLU A C 1
ATOM 550 O O . GLU A 1 73 ? -15.182 -15.868 30.682 1.00 82.19 73 GLU A O 1
ATOM 555 N N . MET A 1 74 ? -17.256 -16.577 31.135 1.00 83.62 74 MET A N 1
ATOM 556 C CA . MET A 1 74 ? -17.931 -15.541 30.353 1.00 83.62 74 MET A CA 1
ATOM 557 C C . MET A 1 74 ? -17.989 -14.195 31.070 1.00 83.62 74 MET A C 1
ATOM 559 O O . MET A 1 74 ? -18.251 -13.178 30.426 1.00 83.62 74 MET A O 1
ATOM 563 N N . LEU A 1 75 ? -17.719 -14.162 32.375 1.00 84.88 75 LEU A N 1
ATOM 564 C CA . LEU A 1 75 ? -17.599 -12.926 33.139 1.00 84.88 75 LEU A CA 1
ATOM 565 C C . LEU A 1 75 ? -16.181 -12.359 33.018 1.00 84.88 75 LEU A C 1
ATOM 567 O O . LEU A 1 75 ? -15.172 -13.064 33.078 1.00 84.88 75 LEU A O 1
ATOM 571 N N . GLY A 1 76 ? -16.106 -11.052 32.819 1.00 85.94 76 GLY A N 1
ATOM 572 C CA . GLY A 1 76 ? -14.877 -10.276 32.835 1.00 85.94 76 GLY A CA 1
ATOM 573 C C . GLY A 1 76 ? -15.073 -8.977 33.601 1.00 85.94 76 GLY A C 1
ATOM 574 O O . GLY A 1 76 ? -16.185 -8.626 33.994 1.00 85.94 76 GLY A O 1
ATOM 575 N N . LEU A 1 77 ? -13.975 -8.256 33.797 1.00 87.19 77 LEU A N 1
ATOM 576 C CA . LEU A 1 77 ? -14.007 -6.882 34.276 1.00 87.19 77 LEU A CA 1
ATOM 577 C C . LEU A 1 77 ? -13.735 -5.953 33.099 1.00 87.19 77 LEU A C 1
ATOM 579 O O . LEU A 1 77 ? -12.858 -6.219 32.274 1.00 87.19 77 LEU A O 1
ATOM 583 N N . ASP A 1 78 ? -14.508 -4.879 33.005 1.00 85.25 78 ASP A N 1
ATOM 584 C CA . ASP A 1 78 ? -14.205 -3.805 32.071 1.00 85.25 78 ASP A CA 1
ATOM 585 C C . ASP A 1 78 ? -13.016 -2.953 32.557 1.00 85.25 78 ASP A C 1
ATOM 587 O O . ASP A 1 78 ? -12.463 -3.157 33.640 1.00 85.25 78 ASP A O 1
ATOM 591 N N . ALA A 1 79 ? -12.617 -1.961 31.755 1.00 85.00 79 ALA A N 1
ATOM 592 C CA . ALA A 1 79 ? -11.526 -1.048 32.107 1.00 85.00 79 ALA A CA 1
ATOM 593 C C . ALA A 1 79 ? -11.801 -0.204 33.371 1.00 85.00 79 ALA A C 1
ATOM 595 O O . ALA A 1 79 ? -10.879 0.396 33.915 1.00 85.00 79 ALA A O 1
ATOM 596 N N . SER A 1 80 ? -13.053 -0.149 33.827 1.00 84.75 80 SER A N 1
ATOM 597 C CA . SER A 1 80 ? -13.502 0.567 35.021 1.00 84.75 80 SER A CA 1
ATOM 598 C C . SER A 1 80 ? -13.726 -0.367 36.221 1.00 84.75 80 SER A C 1
ATOM 600 O O . SER A 1 80 ? -14.218 0.090 37.247 1.00 84.75 80 SER A O 1
ATOM 602 N N . GLY A 1 81 ? -13.383 -1.658 36.113 1.00 84.00 81 GLY A N 1
ATOM 603 C CA . GLY A 1 81 ? -13.538 -2.644 37.188 1.00 84.00 81 GLY A CA 1
ATOM 604 C C . GLY A 1 81 ? -14.964 -3.174 37.383 1.00 84.00 81 GLY A C 1
ATOM 605 O O . GLY A 1 81 ? -15.254 -3.772 38.415 1.00 84.00 81 GLY A O 1
ATOM 606 N N . ARG A 1 82 ? -15.869 -2.971 36.421 1.00 84.31 82 ARG A N 1
ATOM 607 C CA . ARG A 1 82 ? -17.267 -3.429 36.471 1.00 84.31 82 ARG A CA 1
ATOM 608 C C . ARG A 1 82 ? -17.414 -4.796 35.812 1.00 84.31 82 ARG A C 1
ATOM 610 O O . ARG A 1 82 ? -16.774 -5.072 34.799 1.00 84.31 82 ARG A O 1
ATOM 617 N N . VAL A 1 83 ? -18.308 -5.625 36.349 1.00 85.69 83 VAL A N 1
ATOM 618 C CA . VAL A 1 83 ? -18.618 -6.954 35.799 1.00 85.69 83 VAL A CA 1
ATOM 619 C C . VAL A 1 83 ? -19.276 -6.815 34.422 1.00 85.69 83 VAL A C 1
ATOM 621 O O . VAL A 1 83 ? -20.295 -6.138 34.280 1.00 85.69 83 VAL A O 1
ATOM 624 N N . CYS A 1 84 ? -18.705 -7.463 33.408 1.00 85.69 84 CYS A N 1
ATOM 625 C CA . CYS A 1 84 ? -19.208 -7.472 32.039 1.00 85.69 84 CYS A CA 1
ATOM 626 C C . CYS A 1 84 ? -19.189 -8.882 31.431 1.00 85.69 84 CYS A C 1
ATOM 628 O O . CYS A 1 84 ? -18.430 -9.753 31.854 1.00 85.69 84 CYS A O 1
ATOM 630 N N . LEU A 1 85 ? -20.032 -9.106 30.420 1.00 86.94 85 LEU A N 1
ATOM 631 C CA . LEU A 1 85 ? -20.040 -10.346 29.644 1.00 86.94 85 LEU A CA 1
ATOM 632 C C . LEU A 1 85 ? -19.010 -10.270 28.511 1.00 86.94 85 LEU A C 1
ATOM 634 O O . LEU A 1 85 ? -18.998 -9.309 27.737 1.00 86.94 85 LEU A O 1
ATOM 638 N N . LYS A 1 86 ? -18.213 -11.326 28.332 1.00 86.19 86 LYS A N 1
ATOM 639 C CA . LYS A 1 86 ? -17.314 -11.530 27.183 1.00 86.19 86 LYS A CA 1
ATOM 64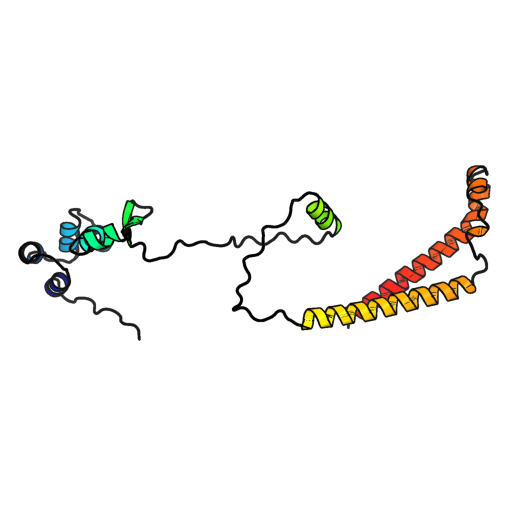0 C C . LYS A 1 86 ? -18.095 -11.936 25.921 1.00 86.19 86 LYS A C 1
ATOM 642 O O . LYS A 1 86 ? -17.779 -12.922 25.267 1.00 86.19 86 LYS A O 1
ATOM 647 N N . ALA A 1 87 ? -19.135 -11.178 25.572 1.00 83.69 87 ALA A N 1
ATOM 648 C CA . ALA A 1 87 ? -19.982 -11.450 24.407 1.00 83.69 87 ALA A CA 1
ATOM 649 C C . ALA A 1 87 ? -19.278 -11.147 23.071 1.00 83.69 87 ALA A C 1
ATOM 651 O O . ALA A 1 87 ? -19.615 -11.719 22.035 1.00 83.69 87 ALA A O 1
ATOM 652 N N . THR A 1 88 ? -18.298 -10.241 23.087 1.00 82.44 88 THR A N 1
ATOM 653 C CA . THR A 1 88 ? -17.595 -9.788 21.883 1.00 82.44 88 THR A CA 1
ATOM 654 C C . THR A 1 88 ? -16.242 -10.491 21.771 1.00 82.44 88 THR A C 1
ATOM 656 O O . THR A 1 88 ? -15.460 -10.430 22.725 1.00 82.44 88 THR A O 1
ATOM 659 N N . PRO A 1 89 ? -15.904 -11.107 20.621 1.00 81.00 89 PRO A N 1
ATOM 660 C CA . PRO A 1 89 ? -14.565 -11.642 20.410 1.00 81.00 89 PRO A CA 1
ATOM 661 C C . PRO A 1 89 ? -13.519 -10.520 20.516 1.00 81.00 89 PRO A C 1
ATOM 663 O O . PRO A 1 89 ? -13.810 -9.363 20.192 1.00 81.00 89 PRO A O 1
ATOM 666 N N . PRO A 1 90 ? -12.281 -10.827 20.937 1.00 80.69 90 PRO A N 1
ATOM 667 C CA . PRO A 1 90 ? -11.257 -9.811 21.126 1.00 80.69 90 PRO A CA 1
ATOM 668 C C . PRO A 1 90 ? -10.996 -9.055 19.820 1.00 80.69 90 PRO A C 1
ATOM 670 O O . PRO A 1 90 ? -10.624 -9.634 18.795 1.00 80.69 90 PRO A O 1
ATOM 673 N N . ILE A 1 91 ? -11.178 -7.736 19.863 1.00 80.31 91 ILE A N 1
ATOM 674 C CA . ILE A 1 91 ? -11.039 -6.868 18.697 1.00 80.31 91 ILE A CA 1
ATOM 675 C C . ILE A 1 91 ? -9.553 -6.772 18.317 1.00 80.31 91 ILE A C 1
ATOM 677 O O . ILE A 1 91 ? -8.785 -6.023 18.920 1.00 80.31 91 ILE A O 1
ATOM 681 N N . ARG A 1 92 ? -9.135 -7.492 17.271 1.00 77.81 92 ARG A N 1
ATOM 682 C CA . ARG A 1 92 ? -7.807 -7.338 16.651 1.00 77.81 92 ARG A CA 1
ATOM 683 C C . ARG A 1 92 ? -7.890 -6.366 15.471 1.00 77.81 92 ARG A C 1
ATOM 685 O O . ARG A 1 92 ? -8.191 -6.773 14.353 1.00 77.81 92 ARG A O 1
ATOM 692 N N . ARG A 1 93 ? -7.624 -5.073 15.698 1.00 79.06 93 ARG A N 1
ATOM 693 C CA . ARG A 1 93 ? -7.554 -4.078 14.608 1.00 79.06 93 ARG A CA 1
ATOM 694 C C . ARG A 1 93 ? -6.209 -4.158 13.890 1.00 79.06 93 ARG A C 1
ATOM 696 O O . ARG A 1 93 ? -5.157 -3.979 14.500 1.00 79.06 93 ARG A O 1
ATOM 703 N N . THR A 1 94 ? -6.237 -4.354 12.576 1.00 75.12 94 THR A N 1
ATOM 704 C CA . THR A 1 94 ? -5.079 -4.077 11.720 1.00 75.12 94 THR A CA 1
ATOM 705 C C . THR A 1 94 ? -4.790 -2.577 11.725 1.00 75.12 94 THR A C 1
ATOM 707 O O . THR A 1 94 ? -5.712 -1.766 11.627 1.00 75.12 94 THR A O 1
ATOM 710 N N . LYS A 1 95 ? -3.515 -2.186 11.844 1.00 75.50 95 LYS A N 1
ATOM 711 C CA . LYS A 1 95 ? -3.111 -0.773 11.785 1.00 75.50 95 LYS A CA 1
ATOM 712 C C . LYS A 1 95 ? -3.544 -0.168 10.445 1.00 75.50 95 LYS A C 1
ATOM 714 O O . LYS A 1 95 ? -3.189 -0.698 9.400 1.00 75.50 95 LYS A O 1
ATOM 719 N N . VAL A 1 96 ? -4.240 0.968 10.488 1.00 79.31 96 VAL A N 1
ATOM 720 C CA . VAL A 1 96 ? -4.665 1.743 9.300 1.00 79.31 96 VAL A CA 1
ATOM 721 C C . VAL A 1 96 ? -3.592 2.771 8.902 1.00 79.31 96 VAL A C 1
ATOM 723 O O . VAL A 1 96 ? -3.867 3.776 8.258 1.00 79.31 96 VAL A O 1
ATOM 726 N N . VAL A 1 97 ? -2.342 2.560 9.325 1.00 81.06 97 VAL A N 1
ATOM 727 C CA . VAL A 1 97 ? -1.248 3.473 8.978 1.00 81.06 97 VAL A CA 1
ATOM 728 C C . VAL A 1 97 ? -0.942 3.288 7.491 1.00 81.06 97 VAL A C 1
ATOM 730 O O . VAL A 1 97 ? -0.704 2.148 7.081 1.00 81.06 97 VAL A O 1
ATOM 733 N N . PRO A 1 98 ? -0.941 4.364 6.681 1.00 77.56 98 PRO A N 1
ATOM 734 C CA . PRO A 1 98 ? -0.624 4.248 5.267 1.00 77.56 98 PRO A CA 1
ATOM 735 C C . PRO A 1 98 ? 0.788 3.690 5.097 1.00 77.56 98 PRO A C 1
ATOM 737 O O . PRO A 1 98 ? 1.726 4.094 5.792 1.00 77.56 98 PRO A O 1
ATOM 740 N N . GLU A 1 99 ? 0.957 2.761 4.156 1.00 75.56 99 GLU A N 1
ATOM 741 C CA . GLU A 1 99 ? 2.300 2.331 3.785 1.00 75.56 99 GLU A CA 1
ATOM 742 C C . GLU A 1 99 ? 3.065 3.527 3.193 1.00 75.56 99 GLU A C 1
ATOM 744 O O . GLU A 1 99 ? 2.532 4.239 2.337 1.00 75.56 99 GLU A O 1
ATOM 749 N N . PRO A 1 100 ? 4.320 3.771 3.614 1.00 76.56 100 PRO A N 1
ATOM 750 C CA . PRO A 1 100 ? 5.098 4.877 3.081 1.00 76.56 100 PRO A CA 1
ATOM 751 C C . PRO A 1 100 ? 5.322 4.678 1.579 1.00 76.56 100 PRO A C 1
ATOM 753 O O . PRO A 1 100 ? 5.865 3.654 1.152 1.00 76.56 100 PRO A O 1
ATOM 756 N N . TRP A 1 101 ? 4.943 5.676 0.782 1.00 73.81 101 TRP A N 1
ATOM 757 C CA . TRP A 1 101 ? 5.117 5.664 -0.668 1.00 73.81 101 TRP A CA 1
ATOM 758 C C . TRP A 1 101 ? 6.611 5.709 -1.018 1.00 73.81 101 TRP A C 1
ATOM 760 O O . TRP A 1 101 ? 7.283 6.724 -0.843 1.00 73.81 101 TRP A O 1
ATOM 770 N N . ARG A 1 102 ? 7.167 4.583 -1.479 1.00 75.12 102 ARG A N 1
ATOM 771 C CA . ARG A 1 102 ? 8.589 4.461 -1.846 1.00 75.12 102 ARG A CA 1
ATOM 772 C C . ARG A 1 102 ? 8.719 4.158 -3.335 1.00 75.12 102 ARG A C 1
ATOM 774 O O . ARG A 1 102 ? 8.634 3.003 -3.745 1.00 75.12 102 ARG A O 1
ATOM 781 N N . THR A 1 103 ? 8.948 5.195 -4.137 1.00 79.50 103 THR A N 1
ATOM 782 C CA . THR A 1 103 ? 9.127 5.091 -5.598 1.00 79.50 103 THR A CA 1
ATOM 783 C C . THR A 1 103 ? 10.548 4.729 -6.009 1.00 79.50 103 THR A C 1
ATOM 785 O O . THR A 1 103 ? 10.739 4.135 -7.067 1.00 79.50 103 THR A O 1
ATOM 788 N N . ASN A 1 104 ? 11.549 5.059 -5.186 1.00 87.94 104 ASN A N 1
ATOM 789 C CA . ASN A 1 104 ? 12.946 4.836 -5.540 1.00 87.94 104 ASN A CA 1
ATOM 790 C C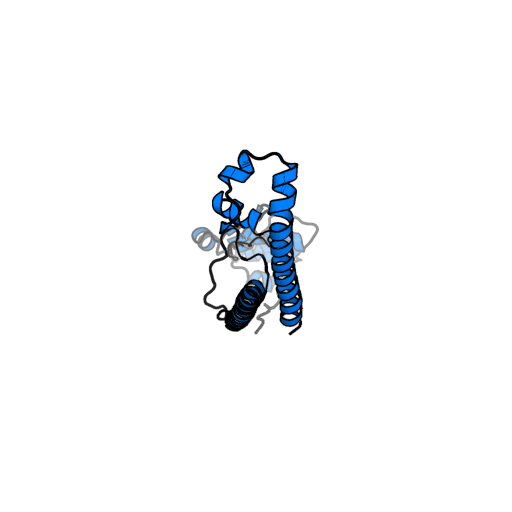 . ASN A 1 104 ? 13.283 3.332 -5.579 1.00 87.94 104 ASN A C 1
ATOM 792 O O . ASN A 1 104 ? 13.288 2.641 -4.554 1.00 87.94 104 ASN A O 1
ATOM 796 N N . ILE A 1 105 ? 13.596 2.850 -6.783 1.00 86.81 105 ILE A N 1
ATOM 797 C CA . ILE A 1 105 ? 13.898 1.448 -7.088 1.00 86.81 105 ILE A CA 1
ATOM 798 C C . ILE A 1 105 ? 15.169 0.985 -6.353 1.00 86.81 105 ILE A C 1
ATOM 800 O O . ILE A 1 105 ? 15.195 -0.131 -5.834 1.00 86.81 105 ILE A O 1
ATOM 804 N N . LEU A 1 106 ? 16.182 1.851 -6.221 1.00 89.88 106 LEU A N 1
ATOM 805 C CA . LEU A 1 106 ? 17.460 1.530 -5.572 1.00 89.88 106 LEU A CA 1
ATOM 806 C C . LEU A 1 106 ? 17.293 1.319 -4.066 1.00 89.88 106 LEU A C 1
ATOM 808 O O . LEU A 1 106 ? 17.708 0.298 -3.522 1.00 89.88 106 LEU A O 1
ATOM 812 N N . VAL A 1 107 ? 16.601 2.247 -3.398 1.00 85.50 107 VAL A N 1
ATOM 813 C CA . VAL A 1 107 ? 16.306 2.155 -1.957 1.00 85.50 107 VAL A CA 1
ATOM 814 C C . VAL A 1 107 ? 15.486 0.901 -1.653 1.00 85.50 107 VAL A C 1
ATOM 816 O O . VAL A 1 107 ? 15.692 0.244 -0.631 1.00 85.50 107 VAL A O 1
ATOM 819 N N . ARG A 1 108 ? 14.564 0.542 -2.552 1.00 84.31 108 ARG A N 1
ATOM 820 C CA . ARG A 1 108 ? 13.748 -0.669 -2.438 1.00 84.31 108 ARG A CA 1
ATOM 821 C C . ARG A 1 108 ? 14.581 -1.943 -2.605 1.00 84.31 108 ARG A C 1
ATOM 823 O O . ARG A 1 108 ? 14.378 -2.885 -1.840 1.00 84.31 108 ARG A O 1
ATOM 830 N N . GLY A 1 109 ? 15.514 -1.964 -3.557 1.00 86.38 109 GLY A N 1
ATOM 831 C CA . GLY A 1 109 ? 16.446 -3.075 -3.766 1.00 86.38 109 GLY A CA 1
ATOM 832 C C . GLY A 1 109 ? 17.382 -3.283 -2.574 1.00 86.38 109 GLY A C 1
ATOM 833 O O . GLY A 1 109 ? 17.418 -4.371 -2.003 1.00 86.38 109 GLY A O 1
ATOM 834 N N . TRP A 1 110 ? 18.051 -2.218 -2.122 1.00 90.06 110 TRP A N 1
ATOM 835 C CA . TRP A 1 110 ? 18.974 -2.251 -0.979 1.00 90.06 110 TRP A CA 1
ATOM 836 C C . TRP A 1 110 ? 18.306 -2.740 0.311 1.00 90.06 110 TRP A C 1
ATOM 838 O O . TRP A 1 110 ? 18.837 -3.555 1.063 1.00 90.06 110 TRP A O 1
ATOM 848 N N . ARG A 1 111 ? 17.080 -2.279 0.554 1.00 85.56 111 ARG A N 1
ATOM 849 C CA . ARG A 1 111 ? 16.270 -2.682 1.703 1.00 85.56 111 ARG A CA 1
ATOM 850 C C . ARG A 1 111 ? 15.881 -4.165 1.668 1.00 85.56 111 ARG A C 1
ATOM 852 O O . ARG A 1 111 ? 15.828 -4.807 2.714 1.00 85.56 111 ARG A O 1
ATOM 859 N N . ARG A 1 112 ? 15.608 -4.700 0.472 1.00 82.88 112 ARG A N 1
ATOM 860 C CA . ARG A 1 112 ? 15.320 -6.127 0.272 1.00 82.88 112 ARG A CA 1
ATOM 861 C C . ARG A 1 112 ? 16.541 -6.980 0.598 1.00 82.88 112 ARG A C 1
ATOM 863 O O . ARG A 1 112 ? 16.386 -8.026 1.213 1.00 82.88 112 ARG A O 1
ATOM 870 N N . LEU A 1 113 ? 17.726 -6.499 0.228 1.00 89.31 113 LEU A N 1
ATOM 871 C CA . LEU A 1 113 ? 18.994 -7.165 0.511 1.00 89.31 113 LEU A CA 1
ATOM 872 C C . LEU A 1 113 ? 19.352 -7.121 2.008 1.00 89.31 113 LEU A C 1
ATOM 874 O O . LEU A 1 113 ? 19.844 -8.093 2.560 1.00 89.31 113 LEU A O 1
ATOM 878 N N . THR A 1 114 ? 19.042 -6.011 2.682 1.00 88.19 114 THR A N 1
ATOM 879 C CA . THR A 1 114 ? 19.319 -5.788 4.117 1.00 88.19 114 THR A CA 1
ATOM 880 C C . THR A 1 114 ? 18.235 -6.334 5.060 1.00 88.19 114 THR A C 1
ATOM 882 O O . THR A 1 114 ? 18.218 -5.998 6.242 1.00 88.19 114 THR A O 1
ATOM 885 N N . GLY A 1 115 ? 17.285 -7.134 4.560 1.00 82.12 115 GLY A N 1
ATOM 886 C CA . GLY A 1 115 ? 16.254 -7.796 5.375 1.00 82.12 115 GLY A CA 1
ATOM 887 C C . GLY A 1 115 ? 15.175 -6.877 5.968 1.00 82.12 115 GLY A C 1
ATOM 888 O O . GLY A 1 115 ? 14.243 -7.351 6.614 1.00 82.12 115 GLY A O 1
ATOM 889 N N . ARG A 1 116 ? 15.229 -5.565 5.713 1.00 78.69 116 ARG A N 1
ATOM 890 C CA . ARG A 1 116 ? 14.278 -4.560 6.228 1.00 78.69 116 ARG A CA 1
ATOM 891 C C . ARG A 1 116 ? 12.980 -4.524 5.408 1.00 78.69 116 ARG A C 1
ATOM 893 O O . ARG A 1 116 ? 12.583 -3.478 4.893 1.00 78.69 116 ARG A O 1
ATOM 900 N N . THR A 1 117 ? 12.345 -5.676 5.230 1.00 73.56 117 THR A N 1
ATOM 901 C CA . THR A 1 117 ? 11.134 -5.823 4.407 1.00 73.56 117 THR A CA 1
ATOM 902 C C . THR A 1 117 ? 9.901 -5.174 5.051 1.00 73.56 117 THR A C 1
ATOM 904 O O . THR A 1 117 ? 9.897 -4.844 6.236 1.00 73.56 117 THR A O 1
ATOM 907 N N . ASN A 1 118 ? 8.868 -4.911 4.244 1.00 73.75 118 ASN A N 1
ATOM 908 C CA . ASN A 1 118 ? 7.582 -4.430 4.754 1.00 73.75 118 ASN A CA 1
ATOM 909 C C . ASN A 1 118 ? 6.882 -5.540 5.562 1.00 73.75 118 ASN A C 1
ATOM 911 O O . ASN A 1 118 ? 7.133 -6.718 5.291 1.00 73.75 118 ASN A O 1
ATOM 915 N N . PRO A 1 119 ? 6.000 -5.185 6.517 1.00 75.75 119 PRO A N 1
ATOM 916 C CA . PRO A 1 119 ? 5.220 -6.167 7.262 1.00 75.75 119 PRO A CA 1
ATOM 917 C C . PRO A 1 119 ? 4.471 -7.126 6.319 1.00 75.75 119 PRO A C 1
ATOM 919 O O . PRO A 1 119 ? 4.086 -6.727 5.212 1.00 75.75 119 PRO A O 1
ATOM 922 N N . PRO A 1 120 ? 4.285 -8.396 6.727 1.00 72.19 120 PRO A N 1
ATOM 923 C CA . PRO A 1 120 ? 3.617 -9.388 5.900 1.00 72.19 120 PRO A CA 1
ATOM 924 C C . PRO A 1 120 ? 2.196 -8.928 5.580 1.00 72.19 120 PRO A C 1
ATOM 926 O O . PRO A 1 120 ? 1.497 -8.361 6.422 1.00 72.19 120 PRO A O 1
ATOM 929 N N . LYS A 1 121 ? 1.775 -9.169 4.337 1.00 72.69 121 LYS A N 1
ATOM 930 C CA . LYS A 1 121 ? 0.410 -8.863 3.907 1.00 72.69 121 LYS A CA 1
ATOM 931 C C . LYS A 1 121 ? -0.585 -9.672 4.745 1.00 72.69 121 LYS A C 1
ATOM 933 O O . LYS A 1 121 ? -0.261 -10.806 5.104 1.00 72.69 121 LYS A O 1
ATOM 938 N N . PRO A 1 122 ? -1.781 -9.123 5.027 1.00 71.31 122 PRO A N 1
ATOM 939 C CA . PRO A 1 122 ? -2.824 -9.889 5.693 1.00 71.31 122 PRO A CA 1
ATOM 940 C C . PRO A 1 122 ? -3.113 -11.180 4.907 1.00 71.31 122 PRO A C 1
ATOM 942 O O . PRO A 1 122 ? -2.955 -11.187 3.676 1.00 71.31 122 PRO A O 1
ATOM 945 N N . PRO A 1 123 ? -3.495 -12.271 5.598 1.00 74.12 123 PRO A N 1
ATOM 946 C CA . PRO A 1 123 ? -3.855 -13.520 4.942 1.00 74.12 123 PRO A CA 1
ATOM 947 C C . PRO A 1 123 ? -4.943 -13.246 3.904 1.00 74.12 123 PRO A C 1
ATOM 949 O O . PRO A 1 123 ? -5.846 -12.438 4.129 1.00 74.12 123 PRO A O 1
ATOM 952 N N . LYS A 1 124 ? -4.806 -13.867 2.732 1.00 65.81 124 LYS A N 1
ATOM 953 C CA . LYS A 1 124 ? -5.765 -13.686 1.645 1.00 65.81 124 LYS A CA 1
ATOM 954 C C . LYS A 1 124 ? -7.088 -14.302 2.074 1.00 65.81 124 LYS A C 1
ATOM 956 O O . LYS A 1 124 ? -7.136 -15.492 2.359 1.00 65.81 124 LYS A O 1
ATOM 961 N N . ASP A 1 125 ? -8.134 -13.491 2.100 1.00 70.25 125 ASP A N 1
ATOM 962 C CA . ASP A 1 125 ? -9.489 -13.995 2.252 1.00 70.25 125 ASP A CA 1
ATOM 963 C C . ASP A 1 125 ? -9.932 -14.567 0.898 1.00 70.25 125 ASP A C 1
ATOM 965 O O . ASP A 1 125 ? -10.052 -13.840 -0.091 1.00 70.25 125 ASP A O 1
ATOM 969 N N . GLU A 1 126 ? -10.101 -15.888 0.831 1.00 65.62 126 GLU A N 1
ATOM 970 C CA . GLU A 1 126 ? -10.512 -16.618 -0.379 1.00 65.62 126 GLU A CA 1
ATOM 971 C C . GLU A 1 126 ? -11.911 -16.207 -0.864 1.00 65.62 126 GLU A C 1
ATOM 973 O O . GLU A 1 126 ? -12.280 -16.478 -2.005 1.00 65.62 126 GLU A O 1
ATOM 978 N N . ARG A 1 127 ? -12.670 -15.491 -0.024 1.00 70.06 127 ARG A N 1
ATOM 979 C CA . ARG A 1 127 ? -13.975 -14.904 -0.356 1.00 70.06 127 ARG A CA 1
ATOM 980 C C . ARG A 1 127 ? -13.869 -13.659 -1.246 1.00 70.06 127 ARG A C 1
ATOM 982 O O . ARG A 1 127 ? -14.889 -13.154 -1.710 1.00 70.06 127 ARG A O 1
ATOM 989 N N . VAL A 1 128 ? -12.661 -13.138 -1.479 1.00 66.56 128 VAL A N 1
ATOM 990 C CA . VAL A 1 128 ? -12.427 -11.936 -2.291 1.00 66.56 128 VAL A CA 1
ATOM 991 C C . VAL A 1 128 ? -12.272 -12.299 -3.770 1.00 66.56 128 VAL A C 1
ATOM 993 O O . VAL A 1 128 ? -11.602 -13.264 -4.131 1.00 66.56 128 VAL A O 1
ATOM 996 N N . LEU A 1 129 ? -12.880 -11.476 -4.631 1.00 69.19 129 LEU A N 1
ATOM 997 C CA . LEU A 1 129 ? -12.868 -11.603 -6.091 1.00 69.19 129 LEU A CA 1
ATOM 998 C C . LEU A 1 129 ? -11.453 -11.855 -6.662 1.00 69.19 129 LEU A C 1
ATOM 1000 O O . LEU A 1 129 ? -10.470 -11.281 -6.177 1.00 69.19 129 LEU A O 1
ATOM 1004 N N . PRO A 1 130 ? -11.334 -12.659 -7.737 1.00 70.00 130 PRO A N 1
ATOM 1005 C CA . PRO A 1 130 ? -10.051 -12.959 -8.359 1.00 70.00 130 PRO A CA 1
ATOM 1006 C C . PRO A 1 130 ? -9.359 -11.692 -8.879 1.00 70.00 130 PRO A C 1
ATOM 1008 O O . PRO A 1 130 ? -9.995 -10.717 -9.283 1.00 70.00 130 PRO A O 1
ATOM 1011 N N . HIS A 1 131 ? -8.023 -11.707 -8.899 1.00 67.44 131 HIS 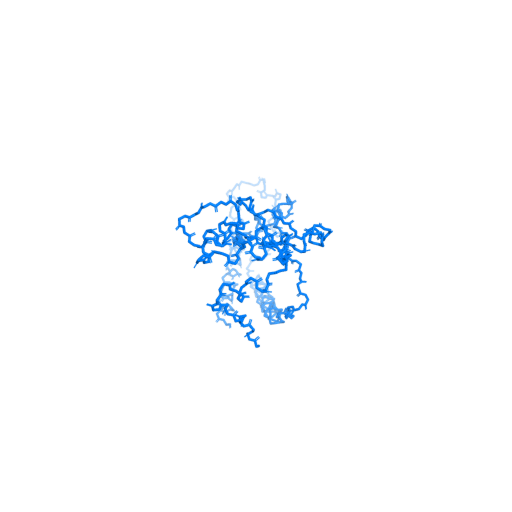A N 1
ATOM 1012 C CA . HIS A 1 131 ? -7.224 -10.576 -9.373 1.00 67.44 131 HIS A CA 1
ATOM 1013 C C . HIS A 1 131 ? -7.611 -10.149 -10.800 1.00 67.44 131 HIS A C 1
ATOM 1015 O O . HIS A 1 131 ? -7.750 -10.975 -11.703 1.00 67.44 131 HIS A O 1
ATOM 1021 N N . ALA A 1 132 ? -7.707 -8.835 -11.021 1.00 73.50 132 ALA A N 1
ATOM 1022 C CA . ALA A 1 132 ? -8.062 -8.267 -12.316 1.00 73.50 132 ALA A CA 1
ATOM 1023 C C . ALA A 1 132 ? -7.047 -8.653 -13.412 1.00 73.50 132 ALA A C 1
ATOM 1025 O O . ALA A 1 132 ? -5.916 -8.154 -13.451 1.00 73.50 132 ALA A O 1
ATOM 1026 N N . ARG A 1 133 ? -7.487 -9.504 -14.350 1.00 78.19 133 ARG A N 1
ATOM 1027 C CA . ARG A 1 133 ? -6.736 -9.939 -15.547 1.00 78.19 133 ARG A CA 1
ATOM 1028 C C . ARG A 1 133 ? -6.350 -8.778 -16.475 1.00 78.19 133 ARG A C 1
ATOM 1030 O O . ARG A 1 133 ? -5.464 -8.913 -17.308 1.00 78.19 133 ARG A O 1
ATOM 1037 N N . TRP A 1 134 ? -6.975 -7.612 -16.329 1.00 79.38 134 TRP A N 1
ATOM 1038 C CA . TRP A 1 134 ? -6.670 -6.437 -17.149 1.00 79.38 134 TRP A CA 1
ATOM 1039 C C . TRP A 1 134 ? -5.283 -5.863 -16.868 1.00 79.38 134 TRP A C 1
ATOM 1041 O O . TRP A 1 134 ? -4.648 -5.322 -17.769 1.00 79.38 134 TRP A O 1
ATOM 1051 N N . ARG A 1 135 ? -4.760 -6.037 -15.646 1.00 80.38 135 ARG A N 1
ATOM 1052 C CA . ARG A 1 135 ? -3.415 -5.560 -15.304 1.00 80.38 135 ARG A CA 1
ATOM 1053 C C . ARG A 1 135 ? -2.334 -6.324 -16.065 1.00 80.38 135 ARG A C 1
ATOM 1055 O O . ARG A 1 135 ? -1.376 -5.717 -16.537 1.00 80.38 135 ARG A O 1
ATOM 1062 N N . THR A 1 136 ? -2.496 -7.640 -16.207 1.00 81.12 136 THR A N 1
ATOM 1063 C CA . THR A 1 136 ? -1.579 -8.472 -16.994 1.00 81.12 136 THR A CA 1
ATOM 1064 C C . THR A 1 136 ? -1.691 -8.148 -18.478 1.00 81.12 136 THR A C 1
ATOM 1066 O O . THR A 1 136 ? -0.666 -7.893 -19.104 1.00 81.12 136 THR A O 1
ATOM 1069 N N . VAL A 1 137 ? -2.907 -8.034 -19.020 1.00 87.81 137 VAL A N 1
ATOM 1070 C CA . VAL A 1 137 ? -3.123 -7.653 -20.430 1.00 87.81 137 VAL A CA 1
ATOM 1071 C C . VAL A 1 137 ? -2.515 -6.279 -20.747 1.00 87.81 137 VAL A C 1
ATOM 1073 O O . VAL A 1 137 ? -1.785 -6.142 -21.727 1.00 87.81 137 VAL A O 1
ATOM 1076 N N . GLY A 1 138 ? -2.717 -5.280 -19.882 1.00 85.44 138 GLY A N 1
ATOM 1077 C CA . GLY A 1 138 ? -2.119 -3.952 -20.045 1.00 85.44 138 GLY A CA 1
ATOM 1078 C C . GLY A 1 138 ? -0.589 -3.972 -19.983 1.00 85.44 138 GLY A C 1
ATOM 1079 O O . GLY A 1 138 ? 0.073 -3.303 -20.777 1.00 85.44 138 GLY A O 1
ATOM 1080 N N . SER A 1 139 ? -0.009 -4.783 -19.090 1.00 82.94 139 SER A N 1
ATOM 1081 C CA . SER A 1 139 ? 1.448 -4.933 -19.023 1.00 82.94 139 SER A CA 1
ATOM 1082 C C . SER A 1 139 ? 2.024 -5.617 -20.265 1.00 82.94 139 SER A C 1
ATOM 1084 O O . SER A 1 139 ? 3.022 -5.141 -20.795 1.00 82.94 139 SER A O 1
ATOM 1086 N N . ILE A 1 140 ? 1.367 -6.663 -20.785 1.00 88.38 140 ILE A N 1
ATOM 1087 C CA . ILE A 1 140 ? 1.795 -7.374 -21.999 1.00 88.38 140 ILE A CA 1
ATOM 1088 C C . ILE A 1 140 ? 1.811 -6.418 -23.190 1.00 88.38 140 ILE A C 1
ATOM 1090 O O . ILE A 1 140 ? 2.818 -6.337 -23.889 1.00 88.38 140 ILE A O 1
ATOM 1094 N N . ARG A 1 141 ? 0.744 -5.628 -23.371 1.00 87.69 141 ARG A N 1
ATOM 1095 C CA . ARG A 1 141 ? 0.682 -4.595 -24.413 1.00 87.69 141 ARG A CA 1
ATOM 1096 C C . ARG A 1 141 ? 1.874 -3.643 -24.312 1.00 87.69 141 ARG A C 1
ATOM 1098 O O . ARG A 1 141 ? 2.574 -3.431 -25.295 1.00 87.69 141 ARG A O 1
ATOM 1105 N N . ARG A 1 142 ? 2.146 -3.116 -23.114 1.00 87.62 142 ARG A N 1
ATOM 1106 C CA . ARG A 1 142 ? 3.264 -2.190 -22.884 1.00 87.62 142 ARG A CA 1
ATOM 1107 C C . ARG A 1 142 ? 4.620 -2.825 -23.199 1.00 87.62 142 ARG A C 1
ATOM 1109 O O . ARG A 1 142 ? 5.472 -2.149 -23.762 1.00 87.62 142 ARG A O 1
ATOM 1116 N N . TYR A 1 143 ? 4.815 -4.102 -22.870 1.00 88.56 143 TYR A N 1
ATOM 1117 C CA . TYR A 1 143 ? 6.058 -4.811 -23.177 1.00 88.56 143 TYR A CA 1
ATOM 1118 C C . TYR A 1 143 ? 6.243 -5.064 -24.672 1.00 88.56 143 TYR A C 1
ATOM 1120 O O . TYR A 1 143 ? 7.339 -4.831 -25.169 1.00 88.56 143 TYR A O 1
ATOM 1128 N N . ILE A 1 144 ? 5.197 -5.473 -25.398 1.00 89.75 144 ILE A N 1
ATOM 1129 C CA . ILE A 1 144 ? 5.272 -5.664 -26.857 1.00 89.75 144 ILE A CA 1
ATOM 1130 C C . ILE A 1 144 ? 5.683 -4.355 -27.535 1.00 89.75 144 ILE A C 1
ATOM 1132 O O . ILE A 1 144 ? 6.611 -4.334 -28.337 1.00 89.75 144 ILE A O 1
ATOM 1136 N N . LEU A 1 145 ? 5.043 -3.249 -27.161 1.00 85.44 145 LEU A N 1
ATOM 1137 C CA . LEU A 1 145 ? 5.329 -1.934 -27.731 1.00 85.44 145 LEU A CA 1
ATOM 1138 C C . LEU A 1 145 ? 6.730 -1.433 -27.369 1.00 85.44 145 LEU A C 1
ATOM 1140 O O . LEU A 1 145 ? 7.430 -0.908 -28.231 1.00 85.44 145 LEU A O 1
ATOM 1144 N N . LEU A 1 146 ? 7.171 -1.649 -26.125 1.00 85.62 146 LEU A N 1
ATOM 1145 C CA . LEU A 1 146 ? 8.532 -1.329 -25.694 1.00 85.62 146 LEU A CA 1
ATOM 1146 C C . LEU A 1 146 ? 9.561 -2.120 -26.504 1.00 85.62 146 LEU A C 1
ATOM 1148 O O . LEU A 1 146 ? 10.530 -1.535 -26.975 1.00 85.62 146 LEU A O 1
ATOM 1152 N N . ILE A 1 147 ? 9.343 -3.422 -26.702 1.00 89.19 147 ILE A N 1
ATOM 1153 C CA . ILE A 1 147 ? 10.237 -4.275 -27.494 1.00 89.19 147 ILE A CA 1
ATOM 1154 C C . ILE A 1 147 ? 10.277 -3.811 -28.950 1.00 89.19 147 ILE A C 1
ATOM 1156 O O . ILE A 1 147 ? 11.365 -3.668 -29.500 1.00 89.19 147 ILE A O 1
ATOM 1160 N N . LEU A 1 148 ? 9.124 -3.525 -29.562 1.00 87.94 148 LEU A N 1
ATOM 1161 C CA . LEU A 1 148 ? 9.059 -3.009 -30.933 1.00 87.94 148 LEU A CA 1
ATOM 1162 C C . LEU A 1 148 ? 9.804 -1.676 -31.065 1.00 87.94 148 LEU A C 1
ATOM 1164 O O . LEU A 1 148 ? 10.586 -1.499 -31.996 1.00 87.94 148 LEU A O 1
ATOM 1168 N N . MET A 1 149 ? 9.627 -0.773 -30.098 1.00 86.12 149 MET A N 1
ATOM 1169 C CA . MET A 1 149 ? 10.310 0.517 -30.049 1.00 86.12 149 MET A CA 1
ATOM 1170 C C . MET A 1 149 ? 11.826 0.369 -29.888 1.00 86.12 149 MET A C 1
ATOM 1172 O O . MET A 1 149 ? 12.591 0.999 -30.617 1.00 86.12 149 MET A O 1
ATOM 1176 N N . LEU A 1 150 ? 12.279 -0.463 -28.950 1.00 87.38 150 LEU A N 1
ATOM 1177 C CA . LEU A 1 150 ? 13.702 -0.681 -28.712 1.00 87.38 150 LEU A CA 1
ATOM 1178 C C . LEU A 1 150 ? 14.349 -1.377 -29.916 1.00 87.38 150 LEU A C 1
ATOM 1180 O O . LEU A 1 150 ? 15.412 -0.961 -30.366 1.00 87.38 150 LEU A O 1
ATOM 1184 N N . GLY A 1 151 ? 13.666 -2.376 -30.480 1.00 89.94 151 GLY A N 1
ATOM 1185 C CA . GLY A 1 151 ? 14.098 -3.110 -31.664 1.00 89.94 151 GLY A CA 1
ATOM 1186 C C . GLY A 1 151 ? 14.306 -2.194 -32.866 1.00 89.94 151 GLY A C 1
ATOM 1187 O O . GLY A 1 151 ? 15.402 -2.170 -33.419 1.00 89.94 151 GLY A O 1
ATOM 1188 N N . GLN A 1 152 ? 13.312 -1.374 -33.229 1.00 87.38 152 GLN A N 1
ATOM 1189 C CA . GLN A 1 152 ? 13.468 -0.430 -34.344 1.00 87.38 152 GLN A CA 1
ATOM 1190 C C . GLN A 1 152 ? 14.551 0.624 -34.076 1.00 87.38 152 GLN A C 1
ATOM 1192 O O . GLN A 1 152 ? 15.266 0.998 -34.999 1.00 87.38 152 GLN A O 1
ATOM 1197 N N . THR A 1 153 ? 14.727 1.066 -32.823 1.00 88.12 153 THR A N 1
ATOM 1198 C CA . THR A 1 153 ? 15.778 2.034 -32.456 1.00 88.12 153 THR A CA 1
ATOM 1199 C C . THR A 1 153 ? 17.166 1.426 -32.652 1.00 88.12 153 THR A C 1
ATOM 1201 O O . THR A 1 153 ? 18.057 2.076 -33.192 1.00 88.12 153 THR A O 1
ATOM 1204 N N . ILE A 1 154 ? 17.344 0.161 -32.254 1.00 85.81 154 ILE A N 1
ATOM 1205 C CA . ILE A 1 154 ? 18.594 -0.581 -32.447 1.00 85.81 154 ILE A CA 1
ATOM 1206 C C . ILE A 1 154 ? 18.864 -0.778 -33.938 1.00 85.81 154 ILE A C 1
ATOM 1208 O O . ILE A 1 154 ? 19.967 -0.488 -34.390 1.00 85.81 154 ILE A O 1
ATOM 1212 N N . VAL A 1 155 ? 17.866 -1.223 -34.707 1.00 89.06 155 VAL A N 1
ATOM 1213 C CA . VAL A 1 155 ? 17.998 -1.435 -36.157 1.00 89.06 155 VAL A CA 1
ATOM 1214 C C . VAL A 1 155 ? 18.331 -0.122 -36.872 1.00 89.06 155 VAL A C 1
ATOM 1216 O O . VAL A 1 155 ? 19.280 -0.078 -37.650 1.00 89.06 155 VAL A O 1
ATOM 1219 N N . ALA A 1 156 ? 17.627 0.969 -36.565 1.00 85.12 156 ALA A N 1
ATOM 1220 C CA . ALA A 1 156 ? 17.897 2.291 -37.128 1.00 85.12 156 ALA A CA 1
ATOM 1221 C C . ALA A 1 156 ? 19.295 2.807 -36.753 1.00 85.12 156 ALA A C 1
ATOM 1223 O O . ALA A 1 156 ? 20.028 3.289 -37.615 1.00 85.12 156 ALA A O 1
ATOM 1224 N N . GLY A 1 157 ? 19.699 2.657 -35.487 1.00 85.62 157 GLY A N 1
ATOM 1225 C CA . GLY A 1 157 ? 21.046 3.002 -35.032 1.00 85.62 157 GLY A CA 1
ATOM 1226 C C . GLY A 1 157 ? 22.129 2.169 -35.721 1.00 85.62 157 GLY A C 1
ATOM 1227 O O . GLY A 1 157 ? 23.193 2.692 -36.049 1.00 85.62 157 GLY A O 1
ATOM 1228 N N . TRP A 1 158 ? 21.848 0.894 -36.000 1.00 85.12 158 TRP A N 1
ATOM 1229 C CA . TRP A 1 158 ? 22.749 0.007 -36.732 1.00 85.12 158 TRP A CA 1
ATOM 1230 C C . TRP A 1 158 ? 22.906 0.435 -38.197 1.00 85.12 158 TRP A C 1
ATOM 1232 O O . TRP A 1 158 ? 24.034 0.552 -38.674 1.00 85.12 158 TRP A O 1
ATOM 1242 N N . TYR A 1 159 ? 21.807 0.775 -38.880 1.00 85.19 159 TYR A N 1
ATOM 1243 C CA . TYR A 1 159 ? 21.855 1.342 -40.232 1.00 85.19 159 TYR A CA 1
ATOM 1244 C C . TYR A 1 159 ? 22.591 2.687 -40.276 1.00 85.19 159 TYR A C 1
ATOM 1246 O O . TYR A 1 159 ? 23.445 2.884 -41.137 1.00 85.19 159 TYR A O 1
ATOM 1254 N N . MET A 1 160 ? 22.327 3.596 -39.331 1.00 81.62 160 MET A N 1
ATOM 1255 C CA . MET A 1 160 ? 23.010 4.892 -39.266 1.00 81.62 160 MET A CA 1
ATOM 1256 C C . MET A 1 160 ? 24.511 4.729 -39.004 1.00 81.62 160 MET A C 1
ATOM 1258 O O . MET A 1 160 ? 25.321 5.395 -39.646 1.00 81.62 160 MET A O 1
ATOM 1262 N N . LYS A 1 161 ? 24.902 3.794 -38.125 1.00 81.62 161 LYS A N 1
ATOM 1263 C CA . LYS A 1 161 ? 26.310 3.424 -37.919 1.00 81.62 161 LYS A CA 1
ATOM 1264 C C . LYS A 1 161 ? 26.983 3.011 -39.232 1.00 81.62 161 LYS A C 1
ATOM 1266 O O . LYS A 1 161 ? 28.127 3.398 -39.438 1.00 81.62 161 LYS A O 1
ATOM 1271 N N . GLY A 1 162 ? 26.280 2.283 -40.102 1.00 77.44 162 GLY A N 1
ATOM 1272 C CA . GLY A 1 162 ? 26.782 1.816 -41.398 1.00 77.44 162 GLY A CA 1
ATOM 1273 C C . GLY A 1 162 ? 27.023 2.910 -42.448 1.00 77.44 162 GLY A C 1
ATOM 1274 O O . GLY A 1 162 ? 27.738 2.658 -43.413 1.00 77.44 162 GLY A O 1
ATOM 1275 N N . ILE A 1 163 ? 26.479 4.117 -42.264 1.00 78.12 163 ILE A N 1
ATOM 1276 C CA . ILE A 1 163 ? 26.639 5.250 -43.198 1.00 78.12 163 ILE A CA 1
ATOM 1277 C C . ILE A 1 163 ? 27.762 6.198 -42.745 1.00 78.12 163 ILE A C 1
ATOM 1279 O O . ILE A 1 163 ? 28.297 6.967 -43.542 1.00 78.12 163 ILE A O 1
ATOM 1283 N N . MET A 1 164 ? 28.142 6.161 -41.466 1.00 73.75 164 MET A N 1
ATOM 1284 C CA . MET A 1 164 ? 29.122 7.105 -40.931 1.00 73.75 164 MET A CA 1
ATOM 1285 C C . MET A 1 164 ? 30.558 6.728 -41.322 1.00 73.75 164 MET A C 1
ATOM 1287 O O . MET A 1 164 ? 30.862 5.539 -41.413 1.00 73.75 164 MET A O 1
ATOM 1291 N N . PRO A 1 165 ? 31.449 7.716 -41.532 1.00 69.38 165 PRO A N 1
ATOM 1292 C CA . PRO A 1 165 ? 32.811 7.478 -42.009 1.00 69.38 165 PRO A CA 1
ATOM 1293 C C . PRO A 1 165 ? 33.736 6.850 -40.954 1.00 69.38 165 PRO A C 1
ATOM 1295 O O . PRO A 1 165 ? 34.634 6.093 -41.313 1.00 69.38 165 PRO A O 1
ATOM 1298 N N . TYR A 1 166 ? 33.521 7.106 -39.657 1.00 69.06 166 TYR A N 1
ATOM 1299 C CA . TYR A 1 166 ? 34.384 6.598 -38.584 1.00 69.06 166 TYR A CA 1
ATOM 1300 C C . TYR A 1 166 ? 33.779 5.343 -37.940 1.00 69.06 166 TYR A C 1
ATOM 1302 O O . TYR A 1 166 ? 33.143 5.386 -36.882 1.00 69.06 166 TYR A O 1
ATOM 1310 N N . GLN A 1 167 ? 33.925 4.194 -38.602 1.00 63.44 167 GLN A N 1
ATOM 1311 C CA . GLN A 1 167 ? 33.362 2.925 -38.130 1.00 63.44 167 GLN A CA 1
ATOM 1312 C C . GLN A 1 167 ? 34.365 2.120 -37.306 1.00 63.44 167 GLN A C 1
ATOM 1314 O O . GLN A 1 167 ? 35.103 1.293 -37.828 1.00 63.44 167 GLN A O 1
ATOM 1319 N N . GLY A 1 168 ? 34.305 2.294 -35.986 1.00 61.78 168 GLY A N 1
ATOM 1320 C CA . GLY A 1 168 ? 34.880 1.344 -35.037 1.00 61.78 168 GLY A CA 1
ATOM 1321 C C . GLY A 1 168 ? 35.841 1.962 -34.031 1.00 61.78 168 GLY A C 1
ATOM 1322 O O . GLY A 1 16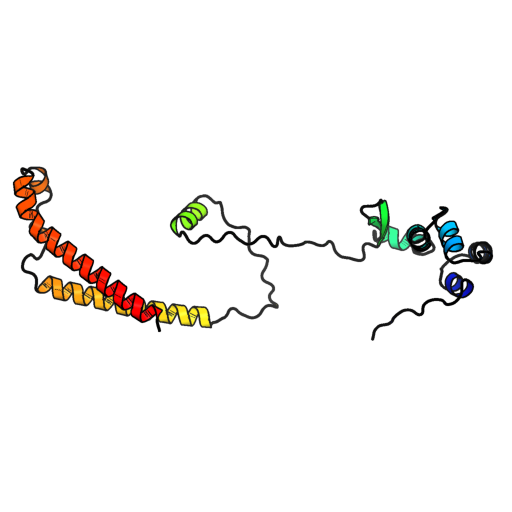8 ? 36.709 2.750 -34.373 1.00 61.78 168 GLY A O 1
ATOM 1323 N N . TRP A 1 169 ? 35.717 1.509 -32.784 1.00 63.81 169 TRP A N 1
ATOM 1324 C CA . TRP A 1 169 ? 36.729 1.687 -31.737 1.00 63.81 169 TRP A CA 1
ATOM 1325 C C . TRP A 1 169 ? 37.936 0.749 -31.925 1.00 63.81 169 TRP A C 1
ATOM 1327 O O . TRP A 1 169 ? 38.875 0.796 -31.149 1.00 63.81 169 TRP A O 1
ATOM 1337 N N . SER A 1 170 ? 37.918 -0.095 -32.964 1.00 58.94 170 SER A N 1
ATOM 1338 C CA . SER A 1 170 ? 38.995 -1.039 -33.297 1.00 58.94 170 SER A CA 1
ATOM 1339 C C . SER A 1 170 ? 40.289 -0.361 -33.752 1.00 58.94 170 SER A C 1
ATOM 1341 O O . SER A 1 170 ? 41.315 -1.023 -33.784 1.00 58.94 170 SER A O 1
ATOM 1343 N N . LEU A 1 171 ? 40.226 0.909 -34.159 1.00 55.81 171 LEU A N 1
ATOM 1344 C CA . LEU A 1 171 ? 41.380 1.703 -34.599 1.00 55.81 171 LEU A CA 1
ATOM 1345 C C . LEU A 1 171 ? 41.910 2.625 -33.487 1.00 55.81 171 LEU A C 1
ATOM 1347 O O . LEU A 1 171 ? 42.815 3.421 -33.719 1.00 55.81 171 LEU A O 1
ATOM 1351 N N . VAL A 1 172 ? 41.300 2.565 -32.300 1.00 61.88 172 VAL A N 1
ATOM 1352 C CA . VAL A 1 172 ? 41.744 3.283 -31.106 1.00 61.88 172 VAL A CA 1
ATOM 1353 C C . VAL A 1 172 ? 42.390 2.246 -30.196 1.00 61.88 172 VAL A C 1
ATOM 1355 O O . VAL A 1 172 ? 41.713 1.619 -29.380 1.00 61.88 172 VAL A O 1
ATOM 1358 N N . ASP A 1 173 ? 43.692 2.036 -30.366 1.00 67.25 173 ASP A N 1
ATOM 1359 C CA . ASP A 1 173 ? 44.462 1.172 -29.479 1.00 67.25 173 ASP A CA 1
ATOM 1360 C C . ASP A 1 173 ? 44.528 1.811 -28.087 1.00 67.25 173 ASP A C 1
ATOM 1362 O O . ASP A 1 173 ? 45.193 2.821 -27.862 1.00 67.25 173 ASP A O 1
ATOM 1366 N N . LEU A 1 174 ? 43.795 1.224 -27.137 1.00 66.62 174 LEU A N 1
ATOM 1367 C CA . LEU A 1 174 ? 43.733 1.672 -25.739 1.00 66.62 174 LEU A CA 1
ATOM 1368 C C . LEU A 1 174 ? 45.117 1.704 -25.075 1.00 66.62 174 LEU A C 1
ATOM 1370 O O . LEU A 1 174 ? 45.351 2.531 -24.197 1.00 66.62 174 LEU A O 1
ATOM 1374 N N . ASP A 1 175 ? 46.018 0.827 -25.517 1.00 67.38 175 ASP A N 1
ATOM 1375 C CA . ASP A 1 175 ? 47.411 0.770 -25.071 1.00 67.38 175 ASP A CA 1
ATOM 1376 C C . ASP A 1 175 ? 48.221 1.975 -25.581 1.00 67.38 175 ASP A C 1
ATOM 1378 O O . ASP A 1 175 ? 49.033 2.552 -24.860 1.00 67.38 175 ASP A O 1
ATOM 1382 N N . GLU A 1 176 ? 47.945 2.433 -26.804 1.00 66.25 176 GLU A N 1
ATOM 1383 C CA . GLU A 1 176 ? 48.636 3.566 -27.420 1.00 66.25 176 GLU A CA 1
ATOM 1384 C C . GLU A 1 176 ? 48.110 4.912 -26.896 1.00 66.25 176 GLU A C 1
ATOM 1386 O O . GLU A 1 176 ? 48.881 5.821 -26.588 1.00 66.25 176 GLU A O 1
ATOM 1391 N N . VAL A 1 177 ? 46.796 5.002 -26.666 1.00 64.94 177 VAL A N 1
ATOM 1392 C CA . VAL A 1 177 ? 46.113 6.133 -26.012 1.00 64.94 177 VAL A CA 1
ATOM 1393 C C . VAL A 1 177 ? 46.654 6.409 -24.605 1.00 64.94 177 VAL A C 1
ATOM 1395 O O . VAL A 1 177 ? 46.653 7.559 -24.168 1.00 64.94 177 VAL A O 1
ATOM 1398 N N . LEU A 1 178 ? 47.120 5.377 -23.895 1.00 68.12 178 LEU A N 1
ATOM 1399 C CA . LEU A 1 178 ? 47.652 5.507 -22.537 1.00 68.12 178 LEU A CA 1
ATOM 1400 C C . LEU A 1 178 ? 49.082 6.081 -22.503 1.00 68.12 178 LEU A C 1
ATOM 1402 O O . LEU A 1 178 ? 49.475 6.674 -21.500 1.00 68.12 178 LEU A O 1
ATOM 1406 N N . HIS A 1 179 ? 49.845 5.913 -23.587 1.00 72.94 179 HIS A N 1
ATOM 1407 C CA . HIS A 1 179 ? 51.253 6.320 -23.684 1.00 72.94 179 HIS A CA 1
ATOM 1408 C C . HIS A 1 179 ? 51.473 7.587 -24.536 1.00 72.94 179 HIS A C 1
ATOM 1410 O O . HIS A 1 179 ? 52.554 8.177 -24.487 1.00 72.94 179 HIS A O 1
ATOM 1416 N N . GLN A 1 180 ? 50.472 8.027 -25.304 1.00 69.94 180 GLN A N 1
ATOM 1417 C CA . GLN A 1 180 ? 50.540 9.223 -26.148 1.00 69.94 180 GLN A CA 1
ATOM 1418 C C . GLN A 1 180 ? 50.281 10.537 -25.376 1.00 69.94 180 GLN A C 1
ATOM 1420 O O . GLN A 1 180 ? 49.577 10.561 -24.363 1.00 69.94 180 GLN A O 1
ATOM 1425 N N . PRO A 1 181 ? 50.821 11.678 -25.850 1.00 77.81 181 PRO A N 1
ATOM 1426 C CA . PRO A 1 181 ? 50.536 12.985 -25.264 1.00 77.81 181 PRO A CA 1
ATOM 1427 C C . PRO A 1 181 ? 49.060 13.384 -25.459 1.00 77.81 181 PRO A C 1
ATOM 1429 O O . PRO A 1 181 ? 48.510 13.273 -26.555 1.00 77.81 181 PRO A O 1
ATOM 1432 N N . LEU A 1 182 ? 48.447 13.943 -24.405 1.00 74.50 182 LEU A N 1
ATOM 1433 C CA . LEU A 1 182 ? 47.006 14.257 -24.308 1.00 74.50 182 LEU A CA 1
ATOM 1434 C C . LEU A 1 182 ? 46.419 15.023 -25.509 1.00 74.50 182 LEU A C 1
ATOM 1436 O O . LEU A 1 182 ? 45.250 14.844 -25.849 1.00 74.50 182 LEU A O 1
ATOM 1440 N N . SER A 1 183 ? 47.207 15.887 -26.152 1.00 74.00 183 SER A N 1
ATOM 1441 C CA . SER A 1 183 ? 46.767 16.686 -27.300 1.00 74.00 183 SER A CA 1
ATOM 1442 C C . SER A 1 183 ? 46.552 15.858 -28.570 1.00 74.00 183 SER A C 1
ATOM 1444 O O . SER A 1 183 ? 45.640 16.159 -29.336 1.00 74.00 183 SER A O 1
ATOM 1446 N N . GLN A 1 184 ? 47.353 14.812 -28.782 1.00 73.31 184 GLN A N 1
ATOM 1447 C CA . GLN A 1 184 ? 47.253 13.919 -29.942 1.00 73.31 184 GLN A CA 1
ATOM 1448 C C . GLN A 1 184 ? 46.125 12.903 -29.750 1.00 73.31 184 GLN A C 1
ATOM 1450 O O . GLN A 1 184 ? 45.323 12.674 -30.654 1.00 73.31 184 GLN A O 1
ATOM 1455 N N . THR A 1 185 ? 45.972 12.396 -28.527 1.00 76.69 185 THR A N 1
ATOM 1456 C CA . THR A 1 185 ? 44.825 11.570 -28.138 1.00 76.69 185 THR A CA 1
ATOM 1457 C C . THR A 1 185 ? 43.504 12.306 -28.349 1.00 76.69 185 THR A C 1
ATOM 1459 O O . THR A 1 185 ? 42.540 11.733 -28.860 1.00 76.69 185 THR A O 1
ATOM 1462 N N . ALA A 1 186 ? 43.451 13.594 -27.990 1.00 78.81 186 ALA A N 1
ATOM 1463 C CA . ALA A 1 186 ? 42.247 14.395 -28.147 1.00 78.81 186 ALA A CA 1
ATOM 1464 C C . ALA A 1 186 ? 41.820 14.488 -29.617 1.00 78.81 186 ALA A C 1
ATOM 1466 O O . ALA A 1 186 ? 40.662 14.225 -29.918 1.00 78.81 186 ALA A O 1
ATOM 1467 N N . THR A 1 187 ? 42.724 14.800 -30.547 1.00 79.31 187 THR A N 1
ATOM 1468 C CA . THR A 1 187 ? 42.369 14.930 -31.971 1.00 79.31 187 THR A CA 1
ATOM 1469 C C . THR A 1 187 ? 41.992 13.596 -32.616 1.00 79.31 187 THR A C 1
ATOM 1471 O O . THR A 1 187 ? 41.108 13.575 -33.473 1.00 79.31 187 THR A O 1
ATOM 1474 N N . GLN A 1 188 ? 42.592 12.485 -32.176 1.00 76.31 188 GLN A N 1
ATOM 1475 C CA . GLN A 1 188 ? 42.274 11.141 -32.662 1.00 76.31 188 GLN A CA 1
ATOM 1476 C C . GLN A 1 188 ? 40.918 10.635 -32.154 1.00 76.31 188 GLN A C 1
ATOM 1478 O O . GLN A 1 188 ? 40.141 10.087 -32.932 1.00 76.31 188 GLN A O 1
ATOM 1483 N N . VAL A 1 189 ? 40.611 10.821 -30.866 1.00 79.56 189 VAL A N 1
ATOM 1484 C CA . VAL A 1 189 ? 39.402 10.270 -30.225 1.00 79.56 189 VAL A CA 1
ATOM 1485 C C . VAL A 1 189 ? 38.178 11.172 -30.416 1.00 79.56 189 VAL A C 1
ATOM 1487 O O . VAL A 1 189 ? 37.056 10.668 -30.491 1.00 79.56 189 VAL A O 1
ATOM 1490 N N . LEU A 1 190 ? 38.364 12.492 -30.550 1.00 82.38 190 LEU A N 1
ATOM 1491 C CA . LEU A 1 190 ? 37.284 13.474 -30.721 1.00 82.38 190 LEU A CA 1
ATOM 1492 C C . LEU A 1 190 ? 36.245 13.106 -31.804 1.00 82.38 190 LEU A C 1
ATOM 1494 O O . LEU A 1 190 ? 35.055 13.147 -31.480 1.00 82.38 190 LEU A O 1
ATOM 1498 N N . PRO A 1 191 ? 36.611 12.718 -33.046 1.00 82.44 191 PRO A N 1
ATOM 1499 C CA . PRO A 1 191 ? 35.619 12.358 -34.065 1.00 82.44 191 PRO A CA 1
ATOM 1500 C C . PRO A 1 191 ? 34.786 11.124 -33.677 1.00 82.44 191 PRO A C 1
ATOM 1502 O O . PRO A 1 191 ? 33.568 11.122 -33.861 1.00 82.44 191 PRO A O 1
ATOM 1505 N N . TYR A 1 192 ? 35.398 10.107 -33.062 1.00 81.94 192 TYR A N 1
ATOM 1506 C CA . TYR A 1 192 ? 34.697 8.901 -32.602 1.00 81.94 192 TYR A CA 1
ATOM 1507 C C . TYR A 1 192 ? 33.797 9.178 -31.393 1.00 81.94 192 TYR A C 1
ATOM 1509 O O . TYR A 1 192 ? 32.684 8.649 -31.305 1.00 81.94 192 TYR A O 1
ATOM 1517 N N . ALA A 1 193 ? 34.252 10.033 -30.475 1.00 82.31 193 ALA A N 1
ATOM 1518 C CA . ALA A 1 193 ? 33.483 10.461 -29.313 1.00 82.31 193 ALA A CA 1
ATOM 1519 C C . ALA A 1 193 ? 32.249 11.274 -29.729 1.00 82.31 193 ALA A C 1
ATOM 1521 O O . ALA A 1 193 ? 31.144 10.985 -29.266 1.00 82.31 193 ALA A O 1
ATOM 1522 N N . LEU A 1 194 ? 32.404 12.231 -30.652 1.00 85.50 194 LEU A N 1
ATOM 1523 C CA . LEU A 1 194 ? 31.290 13.006 -31.208 1.00 85.50 194 LEU A CA 1
ATOM 1524 C C . LEU A 1 194 ? 30.287 12.104 -31.926 1.00 85.50 194 LEU A C 1
ATOM 1526 O O . LEU A 1 194 ? 29.089 12.193 -31.665 1.00 85.50 194 LEU A O 1
ATOM 1530 N N . GLN A 1 195 ? 30.763 11.186 -32.767 1.00 83.50 195 GLN A N 1
ATOM 1531 C CA . GLN A 1 195 ? 29.900 10.247 -33.477 1.00 83.50 195 GLN A CA 1
ATOM 1532 C C . GLN A 1 195 ? 29.096 9.357 -32.518 1.00 83.50 195 GLN A C 1
ATOM 1534 O O . GLN A 1 195 ? 27.889 9.168 -32.684 1.00 83.50 195 GLN A O 1
ATOM 1539 N N . THR A 1 196 ? 29.757 8.827 -31.489 1.00 81.69 196 THR A N 1
ATOM 1540 C CA . THR A 1 196 ? 29.111 7.990 -30.471 1.00 81.69 196 THR A CA 1
ATOM 1541 C C . THR A 1 196 ? 28.104 8.807 -29.658 1.00 81.69 196 THR A C 1
ATOM 1543 O O . THR A 1 196 ? 27.000 8.333 -29.400 1.00 81.69 196 THR A O 1
ATOM 1546 N N . SER A 1 197 ? 28.434 10.057 -29.323 1.00 86.50 197 SER A N 1
ATOM 1547 C CA . SER A 1 197 ? 27.529 10.986 -28.638 1.00 86.50 197 SER A CA 1
ATOM 1548 C C . SER A 1 197 ? 26.275 11.283 -29.466 1.00 86.50 197 SER A C 1
ATOM 1550 O O . SER A 1 197 ? 25.167 11.212 -28.941 1.00 86.50 197 SER A O 1
ATOM 1552 N N . ILE A 1 198 ? 26.418 11.518 -30.777 1.00 86.31 198 ILE A N 1
ATOM 1553 C CA . ILE A 1 198 ? 25.288 11.757 -31.689 1.00 86.31 198 ILE A CA 1
ATOM 1554 C C . ILE A 1 198 ? 24.391 10.516 -31.791 1.00 86.31 198 ILE A C 1
ATOM 1556 O O . ILE A 1 198 ? 23.170 10.641 -31.712 1.00 86.31 198 ILE A O 1
ATOM 1560 N N . LEU A 1 199 ? 24.966 9.314 -31.900 1.00 84.81 199 LEU A N 1
ATOM 1561 C CA . LEU A 1 199 ? 24.211 8.053 -31.880 1.00 84.81 199 LEU A CA 1
ATOM 1562 C C . LEU A 1 199 ? 23.435 7.858 -30.571 1.00 84.81 199 LEU A C 1
ATOM 1564 O O . LEU A 1 199 ? 22.267 7.467 -30.594 1.00 84.81 199 LEU A O 1
ATOM 1568 N N . ILE A 1 200 ? 24.077 8.132 -29.432 1.00 86.44 200 ILE A N 1
ATOM 1569 C CA . ILE A 1 200 ? 23.455 8.033 -28.108 1.00 86.44 200 ILE A CA 1
ATOM 1570 C C . ILE A 1 200 ? 22.321 9.053 -27.986 1.00 86.44 200 ILE A C 1
ATOM 1572 O O . ILE A 1 200 ? 21.218 8.690 -27.580 1.00 86.44 200 ILE A O 1
ATOM 1576 N N . LEU A 1 201 ? 22.560 10.306 -28.378 1.00 89.75 201 LEU A N 1
ATOM 1577 C CA . LEU A 1 201 ? 21.561 11.370 -28.344 1.00 89.75 201 LEU A CA 1
ATOM 1578 C C . LEU A 1 201 ? 20.366 11.040 -29.244 1.00 89.75 201 LEU A C 1
ATOM 1580 O O . LEU A 1 201 ? 19.228 11.187 -28.807 1.00 89.75 201 LEU A O 1
ATOM 1584 N N . PHE A 1 202 ? 20.613 10.539 -30.458 1.00 88.38 202 PHE A N 1
ATOM 1585 C CA . PHE A 1 202 ? 19.571 10.054 -31.361 1.00 88.38 202 PHE A CA 1
ATOM 1586 C C . PHE A 1 202 ? 18.738 8.948 -30.704 1.00 88.38 202 PHE A C 1
ATOM 1588 O O . PHE A 1 202 ? 17.513 9.040 -30.681 1.00 88.38 202 PHE A O 1
ATOM 1595 N N . GLY A 1 203 ? 19.385 7.939 -30.113 1.00 88.31 203 GLY A N 1
ATOM 1596 C CA . GLY A 1 203 ? 18.696 6.849 -29.424 1.00 88.31 203 GLY A CA 1
ATOM 1597 C C . GLY A 1 203 ? 17.854 7.336 -28.241 1.00 88.31 203 GLY A C 1
ATOM 1598 O O . GLY A 1 203 ? 16.708 6.915 -28.088 1.00 88.31 203 GLY A O 1
ATOM 1599 N N . ILE A 1 204 ? 18.385 8.260 -27.434 1.00 89.69 204 ILE A N 1
ATOM 1600 C CA . ILE A 1 204 ? 17.672 8.863 -26.300 1.00 89.69 204 ILE A CA 1
ATOM 1601 C C . ILE A 1 204 ? 16.478 9.687 -26.789 1.00 89.69 204 ILE A C 1
ATOM 1603 O O . ILE A 1 204 ? 15.379 9.510 -26.270 1.00 89.69 204 ILE A O 1
ATOM 1607 N N . LEU A 1 205 ? 16.662 10.552 -27.790 1.00 89.12 205 LEU A N 1
ATOM 1608 C CA . LEU A 1 205 ? 15.603 11.410 -28.322 1.00 89.12 205 LEU A CA 1
ATOM 1609 C C . LEU A 1 205 ? 14.497 10.582 -28.983 1.00 89.12 205 LEU A C 1
ATOM 1611 O O . LEU A 1 205 ? 13.317 10.813 -28.729 1.00 89.12 205 LEU A O 1
ATOM 1615 N N . PHE A 1 206 ? 14.866 9.578 -29.779 1.00 86.25 206 PHE A N 1
ATOM 1616 C CA . PHE A 1 206 ? 13.911 8.685 -30.427 1.00 86.25 206 PHE A CA 1
ATOM 1617 C C . PHE A 1 206 ? 13.128 7.860 -29.398 1.00 86.25 206 PHE A C 1
ATOM 1619 O O . PHE A 1 206 ? 11.905 7.738 -29.498 1.00 86.25 206 PHE A O 1
ATOM 1626 N N . CYS A 1 207 ? 13.810 7.353 -28.365 1.00 85.25 207 CYS A N 1
ATOM 1627 C CA . CYS A 1 207 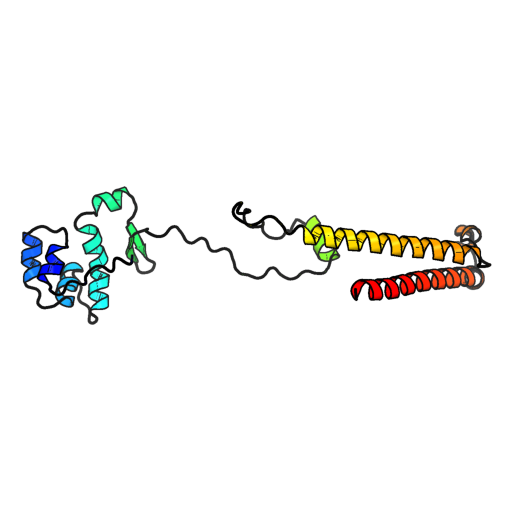? 13.190 6.662 -27.238 1.00 85.25 207 CYS A CA 1
ATOM 1628 C C . CYS A 1 207 ? 12.251 7.586 -26.452 1.00 85.25 207 CYS A C 1
ATOM 1630 O O . CYS A 1 207 ? 11.146 7.178 -26.109 1.00 85.25 207 CYS A O 1
ATOM 1632 N N . TRP A 1 208 ? 12.646 8.840 -26.223 1.00 86.56 208 TRP A N 1
ATOM 1633 C CA . TRP A 1 208 ? 11.846 9.847 -25.529 1.00 86.56 208 TRP A CA 1
ATOM 1634 C C . TRP A 1 208 ? 10.573 10.214 -26.293 1.00 86.56 208 TRP A C 1
ATOM 1636 O O . TRP A 1 208 ? 9.482 10.157 -25.729 1.00 86.56 208 TRP A O 1
ATOM 1646 N N . VAL A 1 209 ? 10.692 10.549 -27.581 1.00 85.19 209 VAL A N 1
ATOM 1647 C CA . VAL A 1 209 ? 9.548 10.896 -28.443 1.00 85.19 209 VAL A CA 1
ATOM 1648 C C . VAL A 1 209 ? 8.594 9.712 -28.561 1.00 85.19 209 VAL A C 1
ATOM 1650 O O . VAL A 1 209 ? 7.384 9.869 -28.399 1.00 85.19 209 VAL A O 1
ATOM 1653 N N . SER A 1 210 ? 9.139 8.511 -28.764 1.00 81.38 210 SER A N 1
ATOM 1654 C CA . SER A 1 210 ? 8.339 7.292 -28.828 1.00 81.38 210 SER A CA 1
ATOM 1655 C C . SER A 1 210 ? 7.650 7.007 -27.493 1.00 81.38 210 SER A C 1
ATOM 1657 O O . SER A 1 210 ? 6.452 6.750 -27.468 1.00 81.38 210 SER A O 1
ATOM 1659 N N . ALA A 1 211 ? 8.362 7.099 -26.366 1.00 80.38 211 ALA A N 1
ATOM 1660 C CA . ALA A 1 211 ? 7.776 6.920 -25.041 1.00 80.38 211 ALA A CA 1
ATOM 1661 C C . ALA A 1 211 ? 6.654 7.932 -24.783 1.00 80.38 211 ALA A C 1
ATOM 1663 O O . ALA A 1 211 ? 5.597 7.528 -24.311 1.00 80.38 211 ALA A O 1
ATOM 1664 N N . GLY A 1 212 ? 6.849 9.203 -25.151 1.00 79.88 212 GLY A N 1
ATOM 1665 C CA . GLY A 1 212 ? 5.827 10.247 -25.074 1.00 79.88 212 GLY A CA 1
ATOM 1666 C C . GLY A 1 212 ? 4.567 9.888 -25.862 1.00 79.88 212 GLY A C 1
ATOM 1667 O O . GLY A 1 212 ? 3.473 9.903 -25.298 1.00 79.88 212 GLY A O 1
ATOM 1668 N N . PHE A 1 213 ? 4.728 9.468 -27.122 1.00 76.50 213 PHE A N 1
ATOM 1669 C CA . PHE A 1 213 ? 3.632 8.982 -27.966 1.00 76.50 213 PHE A CA 1
ATOM 1670 C C . PHE A 1 213 ? 2.888 7.797 -27.326 1.00 76.50 213 PHE A C 1
ATOM 1672 O O . PHE A 1 213 ? 1.663 7.807 -27.235 1.00 76.50 213 PHE A O 1
ATOM 1679 N N . TRP A 1 214 ? 3.616 6.808 -26.801 1.00 69.69 214 TRP A N 1
ATOM 1680 C CA . TRP A 1 214 ? 3.027 5.619 -26.176 1.00 69.69 214 TRP A CA 1
ATOM 1681 C C . TRP A 1 214 ? 2.403 5.872 -24.801 1.00 69.69 214 TRP A C 1
ATOM 1683 O O . TRP A 1 214 ? 1.530 5.114 -24.391 1.00 69.69 214 TRP A O 1
ATOM 1693 N N . THR A 1 215 ? 2.854 6.883 -24.055 1.00 71.69 215 THR A N 1
ATOM 1694 C CA . THR A 1 215 ? 2.237 7.257 -22.771 1.00 71.69 215 THR A CA 1
ATOM 1695 C C . THR A 1 215 ? 0.960 8.074 -22.933 1.00 71.69 215 THR A C 1
ATOM 1697 O O . THR A 1 215 ? 0.177 8.133 -21.989 1.00 71.69 215 THR A O 1
ATOM 1700 N N . ALA A 1 216 ? 0.756 8.696 -24.096 1.00 65.38 216 ALA A N 1
ATOM 1701 C CA . ALA A 1 216 ? -0.430 9.493 -24.393 1.00 65.38 216 ALA A CA 1
ATOM 1702 C C . ALA A 1 216 ? -1.616 8.665 -24.938 1.00 65.38 216 ALA A C 1
ATOM 1704 O O . ALA A 1 216 ? -2.740 9.162 -24.907 1.00 65.38 216 ALA A O 1
ATOM 1705 N N . LEU A 1 217 ? -1.375 7.434 -25.418 1.00 57.62 217 LEU A N 1
ATOM 1706 C CA . LEU A 1 217 ? -2.365 6.518 -26.017 1.00 57.62 217 LEU A CA 1
ATOM 1707 C C . LEU A 1 217 ? -2.798 5.388 -25.062 1.00 57.62 217 LEU A C 1
ATOM 1709 O O . LEU A 1 217 ? -4.012 5.098 -24.991 1.00 57.62 217 LEU A O 1
#

Radius of gyration: 41.5 Å; chains: 1; bounding box: 96×39×93 Å

Secondary structure (DSSP, 8-state):
----PPPPSSHHHHHHHS---HHHHHHHTT-SSHHHHHHHHHT---SSHHHHHHHTHHHHHHSSSHHHHHHTT-EEE-TTS-EEE--SPP--PPP-PPPP----HHHHHHHHHTT-PPPPPPPP-TTSPPP-THHHHHHHHHHHHHHHHHHHHHHHHHHHHHHSS---GGGS-HHHHHHS-HHHHHHHHHHHHHHHHHHHHHHHHHHHHHHHHHHH-

Organism: Pseudomonas fluorescens (NCBI:txid294)